Protein AF-A0A7S2L266-F1 (afdb_monomer)

Organism: NCBI:txid1333877

pLDDT: mean 73.16, std 16.48, range [39.44, 97.75]

Radius of gyration: 26.59 Å; Cα contacts (8 Å, |Δi|>4): 131; chains: 1; bounding box: 70×47×74 Å

Solvent-accessible surface area (backbone atoms only — not comparable to full-atom values): 15589 Å² total; per-residue (Å²): 111,71,68,60,53,52,51,51,52,49,53,53,49,50,49,50,49,51,71,73,62,61,75,76,82,77,59,81,83,56,77,86,59,91,78,70,68,68,58,57,62,50,47,55,51,50,51,51,37,50,47,51,31,50,49,44,50,47,57,46,50,53,64,60,69,65,66,50,103,73,52,92,78,68,55,96,80,66,76,74,80,58,84,80,70,50,57,62,56,46,49,49,28,54,48,52,44,52,37,48,54,31,43,54,48,40,49,55,49,50,54,49,54,51,53,55,47,54,54,42,68,76,71,63,51,60,79,89,71,50,85,59,100,50,61,70,59,50,52,50,52,52,59,71,48,53,87,45,52,68,61,51,44,52,43,47,53,39,23,70,53,19,74,49,70,46,75,68,56,51,55,38,43,76,71,69,44,86,45,65,57,66,53,53,60,48,53,27,57,27,47,47,26,51,48,53,43,52,49,55,47,56,68,53,42,76,48,93,41,72,66,40,54,50,52,51,52,52,49,54,52,51,52,52,48,58,72,69,46,56,73,64,57,35,15,50,44,26,63,44,47,26,56,68,41,48,52,57,50,49,48,48,66,74,70,39,76,84,54,95,57,58,72,69,58,58,53,63,72,75,108

Sequence (271 aa):
AAANIRAALAVSAAYLVFYFTYPFNRVGLLAQHPVVDISADFLVLAVMSASVGLLAMRASACTWVDCGPYCPYVDPHWECPPRAALWPFAAAGIFAVALFCCKAYDRARFLKTRADGALLDTGFCGILAARASVQADRDRILAAIGDQVAVVEHSLDVLMASGMSTPSLRAAAVQGLDVGSAAEVLYAPAFAGAAAWLAIVGFGLQELSLMGLWNAVTFVFVAVIFCKVPADEKAFLANALPRIFIVPGGLLLLFGPWGGEPLPALLARAC

Mean predicted aligned error: 12.15 Å

Secondary structure (DSSP, 8-state):
-HHHHHHHHHHHHHHHHHHHHS--TT-TT-TT-TTSTHHHHHHHHHHHHHHHHHHHHHHHHHHHHS-STT-TT--TT-PPPPGGGSHHHHHHHHHHHHHHHHHHHHHHHHHHHHHHHHHHHHH---TTT---SSHHHHHHHHHHHGGGHHHHHHHHHHHHHHS---HHHHHHHHTT---TTTT---HHHHHHHHHHHHHHHHHHTTS--HHHHHHHHHHHHHHHHHHHS-HHHHHHHHHHHHHHHHHHHHHHHHHS--SSS-HHHHHHHH-

Structure (mmCIF, N/CA/C/O backbone):
data_AF-A0A7S2L266-F1
#
_entry.id   AF-A0A7S2L266-F1
#
loop_
_atom_site.group_PDB
_atom_site.id
_atom_site.type_symbol
_atom_site.label_atom_id
_atom_site.label_alt_id
_atom_site.label_comp_id
_atom_site.label_asym_id
_atom_site.label_entity_id
_atom_site.label_seq_id
_atom_site.pdbx_PDB_ins_code
_atom_site.Cartn_x
_atom_site.Cartn_y
_atom_site.Cartn_z
_atom_site.occupancy
_atom_site.B_iso_or_equiv
_atom_site.auth_seq_id
_atom_site.auth_comp_id
_atom_site.auth_asym_id
_atom_site.auth_atom_id
_atom_site.pdbx_PDB_model_num
ATOM 1 N N . ALA A 1 1 ? 31.647 -3.034 -24.829 1.00 39.44 1 ALA A N 1
ATOM 2 C CA . ALA A 1 1 ? 30.250 -2.636 -24.529 1.00 39.44 1 ALA A CA 1
ATOM 3 C C . ALA A 1 1 ? 29.452 -3.737 -23.815 1.00 39.44 1 ALA A C 1
ATOM 5 O O . ALA A 1 1 ? 29.048 -3.522 -22.679 1.00 39.44 1 ALA A O 1
ATOM 6 N N . ALA A 1 2 ? 29.277 -4.929 -24.406 1.00 42.81 2 ALA A N 1
ATOM 7 C CA . ALA A 1 2 ? 28.470 -6.011 -23.813 1.00 42.81 2 ALA A CA 1
ATOM 8 C C . ALA A 1 2 ? 28.930 -6.470 -22.409 1.00 42.81 2 ALA A C 1
ATOM 10 O O . ALA A 1 2 ? 28.093 -6.751 -21.555 1.00 42.81 2 ALA A O 1
ATOM 11 N N . ALA A 1 3 ? 30.241 -6.493 -22.141 1.00 45.88 3 ALA A N 1
ATOM 12 C CA . ALA A 1 3 ? 30.779 -6.833 -20.818 1.00 45.88 3 ALA A CA 1
ATOM 13 C C . ALA A 1 3 ? 30.386 -5.811 -19.732 1.00 45.88 3 ALA A C 1
ATOM 15 O O . ALA A 1 3 ? 30.008 -6.199 -18.630 1.00 45.88 3 ALA A O 1
ATOM 16 N N . ASN A 1 4 ? 30.379 -4.517 -20.068 1.00 47.25 4 ASN A N 1
ATOM 17 C CA . ASN A 1 4 ? 30.016 -3.445 -19.134 1.00 47.25 4 ASN A CA 1
ATOM 18 C C . ASN A 1 4 ? 28.510 -3.447 -18.830 1.00 47.25 4 ASN A C 1
ATOM 20 O O . ASN A 1 4 ? 28.116 -3.208 -17.694 1.00 47.25 4 ASN A O 1
ATOM 24 N N . ILE A 1 5 ? 27.672 -3.787 -19.817 1.00 47.28 5 ILE A N 1
ATOM 25 C CA . ILE A 1 5 ? 26.218 -3.928 -19.632 1.00 47.28 5 ILE A CA 1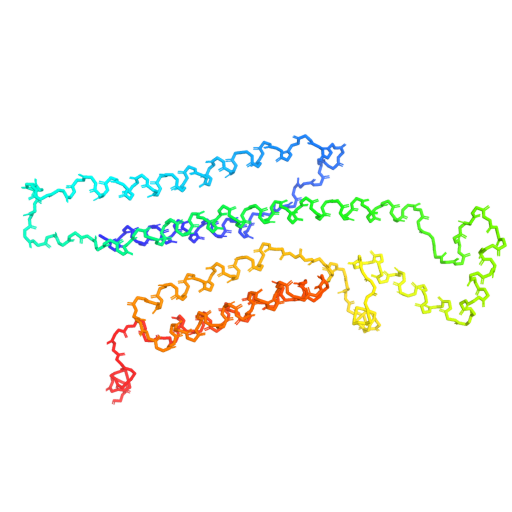
ATOM 26 C C . ILE A 1 5 ? 25.901 -5.128 -18.729 1.00 47.28 5 ILE A C 1
ATOM 28 O O . ILE A 1 5 ? 25.093 -5.008 -17.812 1.00 47.28 5 ILE A O 1
ATOM 32 N N . ARG A 1 6 ? 26.576 -6.272 -18.923 1.00 52.31 6 ARG A N 1
ATOM 33 C CA . ARG A 1 6 ? 26.409 -7.448 -18.049 1.00 52.31 6 ARG A CA 1
ATOM 34 C C . ARG A 1 6 ? 26.876 -7.175 -16.621 1.00 52.31 6 ARG A C 1
ATOM 36 O O . ARG A 1 6 ? 26.200 -7.588 -15.687 1.00 52.31 6 ARG A O 1
ATOM 43 N N . ALA A 1 7 ? 27.985 -6.454 -16.450 1.00 49.19 7 ALA A N 1
ATOM 44 C CA . ALA A 1 7 ? 28.466 -6.049 -15.132 1.00 49.19 7 ALA A CA 1
ATOM 45 C C . ALA A 1 7 ? 27.478 -5.100 -14.431 1.00 49.19 7 ALA A C 1
ATOM 47 O O . ALA A 1 7 ? 27.162 -5.308 -13.264 1.00 49.19 7 ALA A O 1
ATOM 48 N N . ALA A 1 8 ? 26.925 -4.115 -15.148 1.00 47.34 8 ALA A N 1
ATOM 49 C CA . ALA A 1 8 ? 25.915 -3.209 -14.602 1.00 47.34 8 ALA A CA 1
ATOM 50 C C . ALA A 1 8 ? 24.631 -3.954 -14.194 1.00 47.34 8 ALA A C 1
ATOM 52 O O . ALA A 1 8 ? 24.151 -3.772 -13.078 1.00 47.34 8 ALA A O 1
ATOM 53 N N . LEU A 1 9 ? 24.125 -4.856 -15.044 1.00 50.59 9 LEU A N 1
ATOM 54 C CA . LEU A 1 9 ? 22.960 -5.690 -14.728 1.00 50.59 9 LEU A CA 1
ATOM 55 C C . LEU A 1 9 ? 23.221 -6.628 -13.542 1.00 50.59 9 LEU A C 1
ATOM 57 O O . LEU A 1 9 ? 22.340 -6.795 -12.704 1.00 50.59 9 LEU A O 1
ATOM 61 N N . ALA A 1 10 ? 24.423 -7.200 -13.430 1.00 52.16 10 ALA A N 1
ATOM 62 C CA . ALA A 1 10 ? 24.803 -8.051 -12.305 1.00 52.16 10 ALA A CA 1
ATOM 63 C C . ALA A 1 10 ? 24.880 -7.266 -10.986 1.00 52.16 10 ALA A C 1
ATOM 65 O O . ALA A 1 10 ? 24.408 -7.756 -9.963 1.00 52.16 10 ALA A O 1
ATOM 66 N N . VAL A 1 11 ? 25.403 -6.035 -11.006 1.00 53.94 11 VAL A N 1
ATOM 67 C CA . VAL A 1 11 ? 25.422 -5.149 -9.831 1.00 53.94 11 VAL A CA 1
ATOM 68 C C . VAL A 1 11 ? 24.003 -4.733 -9.445 1.00 53.94 11 VAL A C 1
ATOM 70 O O . VAL A 1 11 ? 23.652 -4.816 -8.272 1.00 53.94 11 VAL A O 1
ATOM 73 N N . SER A 1 12 ? 23.153 -4.361 -10.407 1.00 52.00 12 SER A N 1
ATOM 74 C CA . SER A 1 12 ? 21.746 -4.036 -10.141 1.00 52.00 12 SER A CA 1
ATOM 75 C C . SER A 1 12 ? 20.959 -5.237 -9.605 1.00 52.00 12 SER A C 1
ATOM 77 O O . SER A 1 12 ? 20.183 -5.083 -8.665 1.00 52.00 12 SER A O 1
ATOM 79 N N . ALA A 1 13 ? 21.184 -6.441 -10.140 1.00 49.72 13 ALA A N 1
ATOM 80 C CA . ALA A 1 13 ? 20.556 -7.670 -9.661 1.00 49.72 13 ALA A CA 1
ATOM 81 C C . ALA A 1 13 ? 21.052 -8.059 -8.260 1.00 49.72 13 ALA A C 1
ATOM 83 O O . ALA A 1 13 ? 20.236 -8.374 -7.399 1.00 49.72 13 ALA A O 1
ATOM 84 N N . ALA A 1 14 ? 22.359 -7.973 -7.993 1.00 52.19 14 ALA A N 1
ATOM 85 C CA . ALA A 1 14 ? 22.923 -8.207 -6.665 1.00 52.19 14 ALA A CA 1
ATOM 86 C C . ALA A 1 14 ? 22.409 -7.184 -5.641 1.00 52.19 14 ALA A C 1
ATOM 88 O O . ALA A 1 14 ? 22.116 -7.552 -4.507 1.00 52.19 14 ALA A O 1
ATOM 89 N N . TYR A 1 15 ? 22.230 -5.923 -6.050 1.00 50.06 15 TYR A N 1
ATOM 90 C CA . TYR A 1 15 ? 21.650 -4.874 -5.213 1.00 50.06 15 TYR A CA 1
ATOM 91 C C . TYR A 1 15 ? 20.178 -5.154 -4.896 1.00 50.06 15 TYR A C 1
ATOM 93 O O . TYR A 1 15 ? 19.782 -5.065 -3.738 1.00 50.06 15 TYR A O 1
ATOM 101 N N . LEU A 1 16 ? 19.378 -5.571 -5.886 1.00 48.38 16 LEU A N 1
ATOM 102 C CA . LEU A 1 16 ? 17.993 -6.002 -5.669 1.00 48.38 16 LEU A CA 1
ATOM 103 C C . LEU A 1 16 ? 17.929 -7.230 -4.749 1.00 48.38 16 LEU A C 1
ATOM 105 O O . LEU A 1 16 ? 17.163 -7.223 -3.792 1.00 48.38 16 LEU A O 1
ATOM 109 N N . VAL A 1 17 ? 18.765 -8.249 -4.973 1.00 51.03 17 VAL A N 1
ATOM 110 C CA . VAL A 1 17 ? 18.815 -9.455 -4.132 1.00 51.03 17 VAL A CA 1
ATOM 111 C C . VAL A 1 17 ? 19.218 -9.104 -2.706 1.00 51.03 17 VAL A C 1
ATOM 113 O O . VAL A 1 17 ? 18.525 -9.513 -1.783 1.00 51.03 17 VAL A O 1
ATOM 116 N N . PHE A 1 18 ? 20.266 -8.306 -2.497 1.00 51.19 18 PHE A N 1
ATOM 117 C CA . PHE A 1 18 ? 20.673 -7.859 -1.164 1.00 51.19 18 PHE A CA 1
ATOM 118 C C . PHE A 1 18 ? 19.556 -7.050 -0.491 1.00 51.19 18 PHE A C 1
ATOM 120 O O . PHE A 1 18 ? 19.237 -7.289 0.665 1.00 51.19 18 PHE A O 1
ATOM 127 N N . TYR A 1 19 ? 18.883 -6.166 -1.230 1.00 51.53 19 TYR A N 1
ATOM 128 C CA . TYR A 1 19 ? 17.795 -5.328 -0.722 1.00 51.53 19 TYR A CA 1
ATOM 129 C C . TYR A 1 19 ? 16.505 -6.100 -0.391 1.00 51.53 19 TYR A C 1
ATOM 131 O O . TYR A 1 19 ? 15.770 -5.696 0.512 1.00 51.53 19 TYR A O 1
ATOM 139 N N . PHE A 1 20 ? 16.219 -7.199 -1.098 1.00 47.34 20 PHE A N 1
ATOM 140 C CA . PHE A 1 20 ? 15.079 -8.083 -0.822 1.00 47.34 20 PHE A CA 1
ATOM 141 C C . PHE A 1 20 ? 15.397 -9.188 0.195 1.00 47.34 20 PHE A C 1
ATOM 143 O O . PHE A 1 20 ? 14.480 -9.661 0.861 1.00 47.34 20 PHE A O 1
ATOM 150 N N . THR A 1 21 ? 16.663 -9.596 0.337 1.00 44.66 21 THR A N 1
ATOM 151 C CA . THR A 1 21 ? 17.063 -10.687 1.245 1.00 44.66 21 THR A CA 1
ATOM 152 C C . THR A 1 21 ? 17.642 -10.217 2.575 1.00 44.66 21 THR A C 1
ATOM 154 O O . THR A 1 21 ? 17.705 -11.044 3.481 1.00 44.66 21 THR A O 1
ATOM 157 N N . TYR A 1 22 ? 18.020 -8.937 2.749 1.00 43.94 22 TYR A N 1
ATOM 158 C CA . TYR A 1 22 ? 18.537 -8.451 4.035 1.00 43.94 22 TYR A CA 1
ATOM 159 C C . TYR A 1 22 ? 17.471 -8.611 5.135 1.00 43.94 22 TYR A C 1
ATOM 161 O O . TYR A 1 22 ? 16.450 -7.913 5.115 1.00 43.94 22 TYR A O 1
ATOM 169 N N . PRO A 1 23 ? 17.668 -9.525 6.103 1.00 43.09 23 PRO A N 1
ATOM 170 C CA . PRO A 1 23 ? 16.647 -9.828 7.085 1.00 43.09 23 PRO A CA 1
ATOM 171 C C . PRO A 1 23 ? 16.612 -8.706 8.126 1.00 43.09 23 PRO A C 1
ATOM 173 O O . PRO A 1 23 ? 17.489 -8.592 8.980 1.00 43.09 23 PRO A O 1
ATOM 176 N N . PHE A 1 24 ? 15.556 -7.895 8.095 1.00 49.47 24 PHE A N 1
ATOM 177 C CA . PHE A 1 24 ? 15.289 -6.814 9.058 1.00 49.47 24 PHE A CA 1
ATOM 178 C C . PHE A 1 24 ? 14.966 -7.299 10.492 1.00 49.47 24 PHE A C 1
ATOM 180 O O . PHE A 1 24 ? 14.602 -6.504 11.357 1.00 49.47 24 PHE A O 1
ATOM 187 N N . ASN A 1 25 ? 15.151 -8.587 10.797 1.00 40.84 25 ASN A N 1
ATOM 188 C CA . ASN A 1 25 ? 14.773 -9.214 12.069 1.00 40.84 25 ASN A CA 1
ATOM 189 C C . ASN A 1 25 ? 15.642 -8.836 13.290 1.00 40.84 25 ASN A C 1
ATOM 191 O O . ASN A 1 25 ? 15.417 -9.363 14.375 1.00 40.84 25 ASN A O 1
ATOM 195 N N . ARG A 1 26 ? 16.610 -7.914 13.176 1.00 43.25 26 ARG A N 1
ATOM 196 C CA . ARG A 1 26 ? 17.463 -7.476 14.307 1.00 43.25 26 ARG A CA 1
ATOM 197 C C . ARG A 1 26 ? 17.097 -6.121 14.930 1.00 43.25 26 ARG A C 1
ATOM 199 O O . ARG A 1 26 ? 17.900 -5.557 15.662 1.00 43.25 26 ARG A O 1
ATOM 206 N N . VAL A 1 27 ? 15.889 -5.600 14.707 1.00 48.12 27 VAL A N 1
ATOM 207 C CA . VAL A 1 27 ? 15.456 -4.308 15.295 1.00 48.12 27 VAL A CA 1
ATOM 208 C C . VAL A 1 27 ? 14.769 -4.467 16.669 1.00 48.12 27 VAL A C 1
ATOM 210 O O . VAL A 1 27 ? 14.456 -3.483 17.330 1.00 48.12 27 VAL A O 1
ATOM 213 N N . GLY A 1 28 ? 14.600 -5.697 17.172 1.00 45.47 28 GLY A N 1
ATOM 214 C CA . GLY A 1 28 ? 13.927 -5.966 18.454 1.00 45.47 28 GLY A CA 1
ATOM 215 C C . GLY A 1 28 ? 14.596 -5.380 19.711 1.00 45.47 28 GLY A C 1
ATOM 216 O O . GLY A 1 28 ? 13.945 -5.300 20.745 1.00 45.47 28 GLY A O 1
ATOM 217 N N . LEU A 1 29 ? 15.858 -4.939 19.639 1.00 45.16 29 LEU A N 1
ATOM 218 C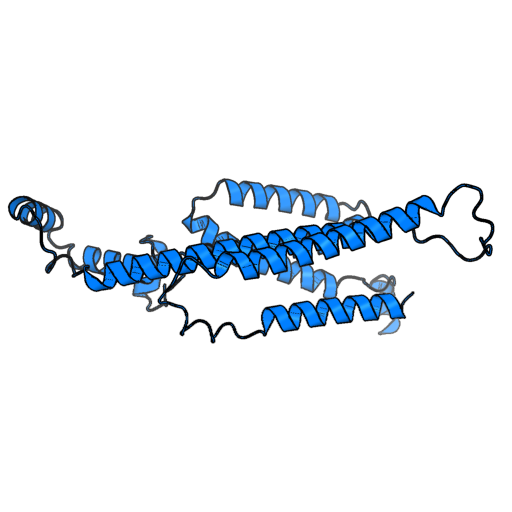 CA . LEU A 1 29 ? 16.630 -4.447 20.793 1.00 45.16 29 LEU A CA 1
ATOM 219 C C . LEU A 1 29 ? 16.714 -2.913 20.914 1.00 45.16 29 LEU A C 1
ATOM 221 O O . LEU A 1 29 ? 17.192 -2.422 21.929 1.00 45.16 29 LEU A O 1
ATOM 225 N N . LEU A 1 30 ? 16.219 -2.151 19.932 1.00 44.38 30 LEU A N 1
ATOM 226 C CA . LEU A 1 30 ? 16.263 -0.674 19.938 1.00 44.38 30 LEU A CA 1
ATOM 227 C C . LEU A 1 30 ? 14.903 -0.014 20.227 1.00 44.38 30 LEU A C 1
ATOM 229 O O . LEU A 1 30 ? 14.770 1.206 20.167 1.00 44.38 30 LEU A O 1
ATOM 233 N N . ALA A 1 31 ? 13.886 -0.800 20.586 1.00 47.31 31 ALA A N 1
ATOM 234 C CA . ALA A 1 31 ? 12.517 -0.322 20.791 1.00 47.31 31 ALA A CA 1
ATOM 235 C C . ALA A 1 31 ? 12.318 0.607 22.014 1.00 47.31 31 ALA A C 1
ATOM 237 O O . ALA A 1 31 ? 11.203 1.066 22.236 1.00 47.31 31 ALA A O 1
ATOM 238 N N . GLN A 1 32 ? 13.361 0.909 22.799 1.00 49.62 32 GLN A N 1
ATOM 239 C CA . GLN A 1 32 ? 13.250 1.762 23.994 1.00 49.62 32 GLN A CA 1
ATOM 240 C C . GLN A 1 32 ? 13.635 3.239 23.774 1.00 49.62 32 GLN A C 1
ATOM 242 O O . GLN A 1 32 ? 13.335 4.065 24.631 1.00 49.62 32 GLN A O 1
ATOM 247 N N . HIS 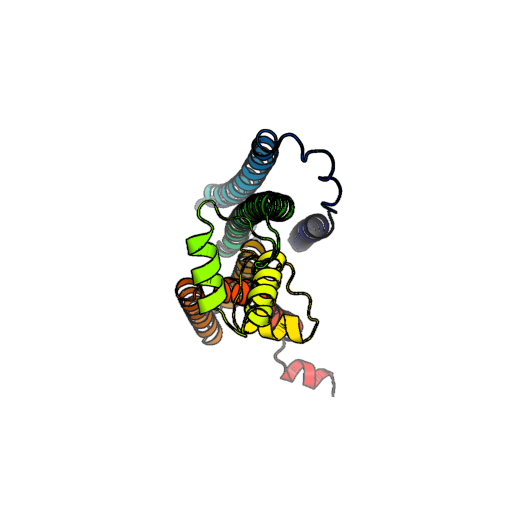A 1 33 ? 14.206 3.616 22.621 1.00 46.69 33 HIS A N 1
ATOM 248 C CA . HIS A 1 33 ? 14.500 5.022 22.292 1.00 46.69 33 HIS A CA 1
ATOM 249 C C . HIS A 1 33 ? 14.082 5.368 20.847 1.00 46.69 33 HIS A C 1
ATOM 251 O O . HIS A 1 33 ? 14.908 5.353 19.937 1.00 46.69 33 HIS A O 1
ATOM 257 N N . PRO A 1 34 ? 12.799 5.699 20.600 1.00 47.75 34 PRO A N 1
ATOM 258 C CA . PRO A 1 34 ? 12.232 5.748 19.247 1.00 47.75 34 PRO A CA 1
ATOM 259 C C . PRO A 1 34 ? 12.611 6.974 18.394 1.00 47.75 34 PRO A C 1
ATOM 261 O O . PRO A 1 34 ? 12.189 7.048 17.243 1.00 47.75 34 PRO A O 1
ATOM 264 N N . VAL A 1 35 ? 13.382 7.942 18.908 1.00 51.66 35 VAL A N 1
ATOM 265 C CA . VAL A 1 35 ? 13.536 9.255 18.241 1.00 51.66 35 VAL A CA 1
ATOM 266 C C . VAL A 1 35 ? 14.921 9.491 17.621 1.00 51.66 35 VAL A C 1
ATOM 268 O O . VAL A 1 35 ? 15.030 10.307 16.710 1.00 51.66 35 VAL A O 1
ATOM 271 N N . VAL A 1 36 ? 15.982 8.791 18.042 1.00 46.31 36 VAL A N 1
ATOM 272 C CA . VAL A 1 36 ? 17.351 9.285 17.768 1.00 46.31 36 VAL A CA 1
ATOM 273 C C . VAL A 1 36 ? 18.044 8.643 16.551 1.00 46.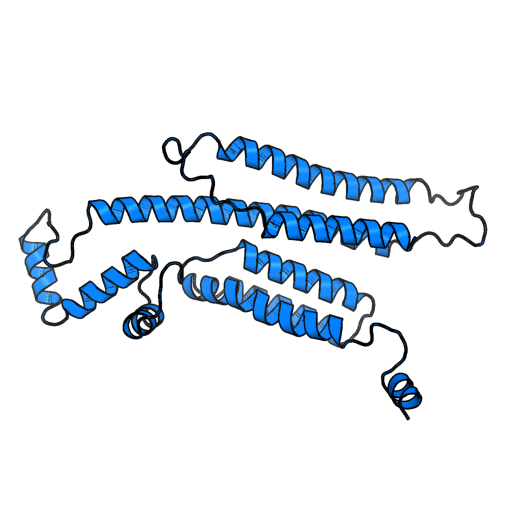31 36 VAL A C 1
ATOM 275 O O . VAL A 1 36 ? 18.690 9.368 15.797 1.00 46.31 36 VAL A O 1
ATOM 278 N N . ASP A 1 37 ? 17.836 7.361 16.232 1.00 50.59 37 ASP A N 1
ATOM 279 C CA . ASP A 1 37 ? 18.654 6.690 15.191 1.00 50.59 37 ASP A CA 1
ATOM 280 C C . ASP A 1 37 ? 18.057 6.630 13.775 1.00 50.59 37 ASP A C 1
ATOM 282 O O . ASP A 1 37 ? 18.720 6.200 12.834 1.00 50.59 37 ASP A O 1
ATOM 286 N N . ILE A 1 38 ? 16.832 7.121 13.560 1.00 52.88 38 ILE A N 1
ATOM 287 C CA . ILE A 1 38 ? 16.244 7.154 12.205 1.00 52.88 38 ILE A CA 1
ATOM 288 C C . ILE A 1 38 ? 16.975 8.179 11.320 1.00 52.88 38 ILE A C 1
ATOM 290 O O . ILE A 1 38 ? 17.046 8.010 10.108 1.00 52.88 38 ILE A O 1
ATOM 294 N N . SER A 1 39 ? 17.559 9.224 11.914 1.00 55.84 39 SER A N 1
ATOM 295 C CA . SER A 1 39 ? 18.189 10.323 11.174 1.00 55.84 39 SER A CA 1
ATOM 296 C C . SER A 1 39 ? 19.508 9.937 10.493 1.00 55.84 39 SER A C 1
ATOM 298 O O . SER A 1 39 ? 19.748 10.366 9.366 1.00 55.84 39 SER A O 1
ATOM 300 N N . ALA A 1 40 ? 20.340 9.104 11.128 1.00 52.94 40 ALA A N 1
ATOM 301 C CA . ALA A 1 40 ? 21.675 8.773 10.631 1.00 52.94 40 ALA A CA 1
ATOM 302 C C . ALA A 1 40 ? 21.624 7.802 9.442 1.00 52.94 40 ALA A C 1
ATOM 304 O O . ALA A 1 40 ? 22.225 8.073 8.402 1.00 52.94 40 ALA A O 1
ATOM 305 N N . ASP A 1 41 ? 20.830 6.732 9.543 1.00 55.03 41 ASP A N 1
ATOM 306 C CA . ASP A 1 41 ? 20.630 5.779 8.445 1.00 55.03 41 ASP A CA 1
ATOM 307 C C . ASP A 1 41 ? 19.950 6.443 7.237 1.00 55.03 41 ASP A C 1
ATOM 309 O O . ASP A 1 41 ? 20.304 6.185 6.084 1.00 55.03 41 ASP A O 1
ATOM 313 N N . PHE A 1 42 ? 18.995 7.344 7.494 1.00 56.00 42 PHE A N 1
ATOM 314 C CA . PHE A 1 42 ? 18.295 8.096 6.453 1.00 56.00 42 PHE A CA 1
ATOM 315 C C . PHE A 1 42 ? 19.224 9.090 5.755 1.00 56.00 42 PHE A C 1
ATOM 317 O O . PHE A 1 42 ? 19.188 9.203 4.531 1.00 56.00 42 PHE A O 1
ATOM 324 N N . LEU A 1 43 ? 20.095 9.766 6.510 1.00 56.28 43 LEU A N 1
ATOM 325 C CA . LEU A 1 43 ? 21.084 10.690 5.967 1.00 56.28 43 LEU A CA 1
ATOM 326 C C . LEU A 1 43 ? 22.128 9.954 5.123 1.00 56.28 43 LEU A C 1
ATOM 328 O O . LEU A 1 43 ? 22.388 10.365 3.997 1.00 56.28 43 LEU A O 1
ATOM 332 N N . VAL A 1 44 ? 22.685 8.845 5.617 1.00 60.56 44 VAL A N 1
ATOM 333 C CA . VAL A 1 44 ? 23.693 8.067 4.881 1.00 60.56 44 VAL A CA 1
ATOM 334 C C . VAL A 1 44 ? 23.111 7.520 3.578 1.00 60.56 44 VAL A C 1
ATOM 336 O O . VAL A 1 44 ? 23.748 7.638 2.531 1.00 60.56 44 VAL A O 1
ATOM 339 N N . LEU A 1 45 ? 21.885 6.986 3.587 1.00 57.12 45 LEU A N 1
ATOM 340 C CA . LEU A 1 45 ? 21.291 6.423 2.373 1.00 57.12 45 LEU A CA 1
ATOM 341 C C . LEU A 1 45 ? 20.758 7.488 1.398 1.00 57.12 45 LEU A C 1
ATOM 343 O O . LEU A 1 45 ? 20.858 7.306 0.181 1.00 57.12 45 LEU A O 1
ATOM 347 N N . ALA A 1 46 ? 20.249 8.620 1.893 1.00 55.78 46 ALA A N 1
ATOM 348 C CA . ALA A 1 46 ? 19.905 9.770 1.054 1.00 55.78 46 ALA A CA 1
ATOM 349 C C . ALA A 1 46 ? 21.157 10.359 0.387 1.00 55.78 46 ALA A C 1
ATOM 351 O O . ALA A 1 46 ? 21.144 10.638 -0.809 1.00 55.78 46 ALA A O 1
ATOM 352 N N . VAL A 1 47 ? 22.270 10.466 1.122 1.00 62.09 47 VAL A N 1
ATOM 353 C CA . VAL A 1 47 ? 23.563 10.905 0.579 1.00 62.09 47 VAL A CA 1
ATOM 354 C C . VAL A 1 47 ? 24.081 9.910 -0.457 1.00 62.09 47 VAL A C 1
ATOM 356 O O . VAL A 1 47 ? 24.519 10.335 -1.523 1.00 62.09 47 VAL A O 1
ATOM 359 N N . MET A 1 48 ? 23.987 8.601 -0.210 1.00 60.16 48 MET A N 1
ATOM 360 C CA . MET A 1 48 ? 24.410 7.560 -1.160 1.00 60.16 48 MET A CA 1
ATOM 361 C C . MET A 1 48 ? 23.561 7.553 -2.439 1.00 60.16 48 MET A C 1
ATOM 363 O O . MET A 1 48 ? 24.092 7.497 -3.544 1.00 60.16 48 MET A O 1
ATOM 367 N N . SER A 1 49 ? 22.239 7.672 -2.324 1.00 56.88 49 SER A N 1
ATOM 368 C CA . SER A 1 49 ? 21.342 7.697 -3.488 1.00 56.88 49 SER A CA 1
ATOM 369 C C . SER A 1 49 ? 21.453 9.002 -4.289 1.00 56.88 49 SER A C 1
ATOM 371 O O . SER A 1 49 ? 21.514 8.963 -5.520 1.00 56.88 49 SER A O 1
ATOM 373 N N . ALA A 1 50 ? 21.599 10.148 -3.615 1.00 56.28 50 ALA A N 1
ATOM 374 C CA . ALA A 1 50 ? 21.892 11.426 -4.257 1.00 56.28 50 ALA A CA 1
ATOM 375 C C . ALA A 1 50 ? 23.263 11.420 -4.947 1.00 56.28 50 ALA A C 1
ATOM 377 O O . ALA A 1 50 ? 23.382 11.938 -6.053 1.00 56.28 50 ALA A O 1
ATOM 378 N N . SER A 1 51 ? 24.286 10.803 -4.345 1.00 61.00 51 SER A N 1
ATOM 379 C CA . SER A 1 51 ? 25.617 10.700 -4.957 1.00 61.00 51 SER A CA 1
ATOM 380 C C . SER A 1 51 ? 25.648 9.739 -6.144 1.00 61.00 51 SER A C 1
ATOM 382 O O . SER A 1 51 ? 26.307 10.056 -7.129 1.00 61.00 51 SER A O 1
ATOM 384 N N . VAL A 1 52 ? 24.874 8.648 -6.141 1.00 62.41 52 VAL A N 1
ATOM 385 C CA . VAL A 1 52 ? 24.668 7.809 -7.338 1.00 62.41 52 VAL A CA 1
ATOM 386 C C . VAL A 1 52 ? 23.954 8.591 -8.446 1.00 62.41 52 VAL A C 1
ATOM 388 O O . VAL A 1 52 ? 24.385 8.543 -9.598 1.00 62.41 52 VAL A O 1
ATOM 391 N N . GLY A 1 53 ? 22.919 9.371 -8.112 1.00 56.88 53 GLY A N 1
ATOM 392 C CA . GLY A 1 53 ? 22.241 10.258 -9.065 1.00 56.88 53 GLY A CA 1
ATOM 393 C C . GLY A 1 53 ? 23.170 11.331 -9.646 1.00 56.88 53 GLY A C 1
ATOM 394 O O . GLY A 1 53 ? 23.228 11.512 -10.861 1.00 56.88 53 GLY A O 1
ATOM 395 N N . LEU A 1 54 ? 23.962 11.991 -8.797 1.00 60.19 54 LEU A N 1
ATOM 396 C CA . LEU A 1 54 ? 24.969 12.984 -9.184 1.00 60.19 54 LEU A CA 1
ATOM 397 C C . LEU A 1 54 ? 26.103 12.372 -10.011 1.00 60.19 54 LEU A C 1
ATOM 399 O O . LEU A 1 54 ? 26.548 12.996 -10.968 1.00 60.19 54 LEU A O 1
ATOM 403 N N . LEU A 1 55 ? 26.558 11.159 -9.690 1.00 62.62 55 LEU A N 1
ATOM 404 C CA . LEU A 1 55 ? 27.562 10.438 -10.475 1.00 62.62 55 LEU A CA 1
ATOM 405 C C . LEU A 1 55 ? 27.015 10.044 -11.848 1.00 62.62 55 LEU A C 1
ATOM 407 O O . LEU A 1 55 ? 27.717 10.217 -12.840 1.00 62.62 55 LEU A O 1
ATOM 411 N N . ALA A 1 56 ? 25.760 9.597 -11.932 1.00 57.50 56 ALA A N 1
ATOM 412 C CA . ALA A 1 56 ? 25.096 9.317 -13.203 1.00 57.50 56 ALA A CA 1
ATOM 413 C C . ALA A 1 56 ? 24.919 10.595 -14.043 1.00 57.50 56 ALA A C 1
ATOM 415 O O . ALA A 1 56 ? 25.229 10.602 -15.236 1.00 57.50 56 ALA A O 1
ATOM 416 N N . MET A 1 57 ? 24.502 11.704 -13.423 1.00 56.72 57 MET A N 1
ATOM 417 C CA . MET A 1 57 ? 24.406 13.012 -14.080 1.00 56.72 57 MET A CA 1
ATOM 418 C C . MET A 1 57 ? 25.773 13.545 -14.517 1.00 56.72 57 MET A C 1
ATOM 420 O O . MET A 1 57 ? 25.888 14.093 -15.608 1.00 56.72 57 MET A O 1
ATOM 424 N N . ARG A 1 58 ? 26.825 13.356 -13.716 1.00 61.38 58 ARG A N 1
ATOM 425 C CA . ARG A 1 58 ? 28.191 13.778 -14.050 1.00 61.38 58 ARG A CA 1
ATOM 426 C C . ARG A 1 58 ? 28.792 12.931 -15.164 1.00 61.38 58 ARG A C 1
ATOM 428 O O . ARG A 1 58 ? 29.364 13.497 -16.084 1.00 61.38 58 ARG A O 1
ATOM 435 N N . ALA A 1 59 ? 28.621 11.611 -15.130 1.00 57.78 59 ALA A N 1
ATOM 436 C CA . ALA A 1 59 ? 29.012 10.730 -16.230 1.00 57.78 59 ALA A CA 1
ATOM 437 C C . ALA A 1 59 ? 28.293 11.130 -17.529 1.00 57.78 59 ALA A C 1
ATOM 439 O O . ALA A 1 59 ? 28.916 11.200 -18.586 1.00 57.78 59 ALA A O 1
ATOM 440 N N . SER A 1 60 ? 27.014 11.508 -17.422 1.00 54.34 60 SER A N 1
ATOM 441 C CA . SER A 1 60 ? 26.247 12.071 -18.534 1.00 54.34 60 SER A CA 1
ATOM 442 C C . SER A 1 60 ? 26.852 13.393 -19.017 1.00 54.34 60 SER A C 1
ATOM 444 O O . SER A 1 60 ? 27.176 13.523 -20.189 1.00 54.34 60 SER A O 1
ATOM 446 N N . ALA A 1 61 ? 27.101 14.358 -18.133 1.00 55.53 61 ALA A N 1
ATOM 447 C CA . ALA A 1 61 ? 27.681 15.649 -18.503 1.00 55.53 61 ALA A CA 1
ATOM 448 C C . ALA A 1 61 ? 29.092 15.523 -19.113 1.00 55.53 61 ALA A C 1
ATOM 450 O O . ALA A 1 61 ? 29.409 16.222 -20.069 1.00 55.53 61 ALA A O 1
ATOM 451 N N . CYS A 1 62 ? 29.923 14.595 -18.630 1.00 54.09 62 CYS A N 1
ATOM 452 C CA . CYS A 1 62 ? 31.250 14.342 -19.194 1.00 54.09 62 CYS A CA 1
ATOM 453 C C . CYS A 1 62 ? 31.177 13.782 -20.624 1.00 54.09 62 CYS A C 1
ATOM 455 O O . CYS A 1 62 ? 31.944 14.218 -21.474 1.00 54.09 62 CYS A O 1
ATOM 457 N N . THR A 1 63 ? 30.206 12.915 -20.942 1.00 54.47 63 THR A N 1
ATOM 458 C CA . THR A 1 63 ? 29.976 12.503 -22.345 1.00 54.47 63 THR A CA 1
ATOM 459 C C . THR A 1 63 ? 29.469 13.640 -23.242 1.00 54.47 63 THR A C 1
ATOM 461 O O . THR A 1 63 ? 29.627 13.575 -24.457 1.00 54.47 63 THR A O 1
ATOM 464 N N . TRP A 1 64 ? 28.882 14.694 -22.663 1.00 49.44 64 TRP A N 1
ATOM 465 C CA . TRP A 1 64 ? 28.400 15.866 -23.401 1.00 49.44 64 TRP A CA 1
ATOM 466 C C . TRP A 1 64 ? 29.497 16.896 -23.691 1.00 49.44 64 TRP A C 1
ATOM 468 O O . TRP A 1 64 ? 29.440 17.546 -24.732 1.00 49.44 64 TRP A O 1
ATOM 478 N N . VAL A 1 65 ? 30.471 17.064 -22.791 1.00 54.22 65 VAL A N 1
ATOM 479 C CA . VAL A 1 65 ? 31.492 18.124 -22.900 1.00 54.22 65 VAL A CA 1
ATOM 480 C C . VAL A 1 65 ? 32.640 17.748 -23.850 1.00 54.22 65 VAL A C 1
ATOM 482 O O . VAL A 1 65 ? 33.197 18.643 -24.478 1.00 54.22 65 VAL A O 1
ATOM 485 N N . ASP A 1 66 ? 32.920 16.458 -24.066 1.00 49.28 66 ASP A N 1
ATOM 486 C CA . ASP A 1 66 ? 34.011 16.016 -24.960 1.00 49.28 66 ASP A CA 1
ATOM 487 C C . ASP A 1 66 ? 33.592 15.712 -26.414 1.00 49.28 66 ASP A C 1
ATOM 489 O O . ASP A 1 66 ? 34.439 15.428 -27.260 1.00 49.28 66 ASP A O 1
ATOM 493 N N . CYS A 1 67 ? 32.305 15.830 -26.760 1.00 48.84 67 CYS A N 1
ATOM 494 C CA . CYS A 1 67 ? 31.819 15.676 -28.141 1.00 48.84 67 CYS A CA 1
ATOM 495 C C . CYS A 1 67 ? 31.544 17.033 -28.808 1.00 48.84 67 CYS A C 1
ATOM 497 O O . CYS A 1 67 ? 30.470 17.274 -29.363 1.00 48.84 67 CYS A O 1
ATOM 499 N N . GLY A 1 68 ? 32.510 17.948 -28.731 1.00 57.06 68 GLY A N 1
ATOM 500 C CA . GLY A 1 68 ? 32.536 19.119 -29.605 1.00 57.06 68 GLY A CA 1
ATOM 501 C C . GLY A 1 68 ? 32.836 18.729 -31.065 1.00 57.06 68 GLY A C 1
ATOM 502 O O . GLY A 1 68 ? 33.321 17.627 -31.320 1.00 57.06 68 GLY A O 1
ATOM 503 N N . PRO A 1 69 ? 32.627 19.635 -32.041 1.00 57.91 69 PRO A N 1
ATOM 504 C CA . PRO A 1 69 ? 32.890 19.398 -33.471 1.00 57.91 69 PRO A CA 1
ATOM 505 C C . PRO A 1 69 ? 34.365 19.108 -33.829 1.00 57.91 69 PRO A C 1
ATOM 507 O O . PRO A 1 69 ? 34.679 18.898 -34.995 1.00 57.91 69 PRO A O 1
ATOM 510 N N . TYR A 1 70 ? 35.262 19.075 -32.843 1.00 55.81 70 TYR A N 1
ATOM 511 C CA . TYR A 1 70 ? 36.693 18.821 -32.992 1.00 55.81 70 TYR A CA 1
ATOM 512 C C . TYR A 1 70 ? 37.162 17.684 -32.080 1.00 55.81 70 TYR A C 1
ATOM 514 O O . TYR A 1 70 ? 38.194 17.814 -31.432 1.00 55.81 70 TYR A O 1
ATOM 522 N N . CYS A 1 71 ? 36.416 16.581 -31.975 1.00 56.75 71 CYS A N 1
ATOM 523 C CA . CYS A 1 71 ? 36.952 15.380 -31.335 1.00 56.75 71 CYS A CA 1
ATOM 524 C C . CYS A 1 71 ? 38.054 14.800 -32.253 1.00 56.75 71 CYS A C 1
ATOM 526 O O . CYS A 1 71 ? 37.726 14.251 -33.305 1.00 56.75 71 CYS A O 1
ATOM 528 N N . PRO A 1 72 ? 39.359 14.924 -31.929 1.00 57.56 72 PRO A N 1
ATOM 529 C CA . PRO A 1 72 ? 40.442 14.548 -32.846 1.00 57.56 72 PRO A CA 1
ATOM 530 C C . PRO A 1 72 ? 40.684 13.031 -32.881 1.00 57.56 72 PRO A C 1
ATOM 532 O O . PRO A 1 72 ? 41.543 12.561 -33.618 1.00 57.56 72 PRO A O 1
ATOM 535 N N . TYR A 1 73 ? 39.947 12.277 -32.061 1.00 53.59 73 TYR A N 1
ATOM 536 C CA . TYR A 1 73 ? 40.074 10.834 -31.845 1.00 53.59 73 TYR A CA 1
ATOM 537 C C . TYR A 1 73 ? 38.880 10.045 -32.403 1.00 53.59 73 TYR A C 1
ATOM 539 O O . TYR A 1 73 ? 38.589 8.941 -31.944 1.00 53.59 73 TYR A O 1
ATOM 547 N N . VAL A 1 74 ? 38.173 10.597 -33.394 1.00 51.00 74 VAL A N 1
ATOM 548 C CA . VAL A 1 74 ? 37.167 9.835 -34.141 1.00 51.00 74 VAL A CA 1
ATOM 549 C C . VAL A 1 74 ? 37.898 8.908 -35.104 1.00 51.00 74 VAL A C 1
ATOM 551 O O . VAL A 1 74 ? 38.170 9.246 -36.253 1.00 51.00 74 VAL A O 1
ATOM 554 N N . ASP A 1 75 ? 38.219 7.718 -34.613 1.00 55.78 75 ASP A N 1
ATOM 555 C CA . ASP A 1 75 ? 38.322 6.555 -35.482 1.00 55.78 75 ASP A CA 1
ATOM 556 C C . ASP A 1 75 ? 36.964 6.444 -36.216 1.00 55.78 75 ASP A C 1
ATOM 558 O O . ASP A 1 75 ? 35.927 6.411 -35.540 1.00 55.78 75 ASP A O 1
ATOM 562 N N . PRO A 1 76 ? 36.899 6.444 -37.562 1.00 59.44 76 PRO A N 1
ATOM 563 C CA . PRO A 1 76 ? 35.645 6.524 -38.331 1.00 59.44 76 PRO A CA 1
ATOM 564 C C . PRO A 1 76 ? 34.653 5.376 -38.077 1.00 59.44 76 PRO A C 1
ATOM 566 O O . PRO A 1 76 ? 33.547 5.383 -38.612 1.00 59.44 76 PRO A O 1
ATOM 569 N N . HIS A 1 77 ? 35.027 4.396 -37.259 1.00 62.72 77 HIS A N 1
ATOM 570 C CA . HIS A 1 77 ? 34.211 3.243 -36.901 1.00 62.72 77 HIS A CA 1
ATOM 571 C C . HIS A 1 77 ? 33.578 3.333 -35.505 1.00 62.72 77 HIS A C 1
ATOM 573 O O . HIS A 1 77 ? 32.772 2.470 -35.158 1.00 62.72 77 HIS A O 1
ATOM 579 N N . TRP A 1 78 ? 33.915 4.342 -34.690 1.00 55.78 78 TRP A N 1
ATOM 580 C CA . TRP A 1 78 ? 33.343 4.484 -33.350 1.00 55.78 78 TRP A CA 1
ATOM 581 C C . TRP A 1 78 ? 32.159 5.452 -33.353 1.00 55.78 78 TRP A C 1
ATOM 583 O O . TRP A 1 78 ? 32.294 6.653 -33.114 1.00 55.78 78 TRP A O 1
ATOM 593 N N . GLU A 1 79 ? 30.970 4.916 -33.618 1.00 60.28 79 GLU A N 1
ATOM 594 C CA . GLU A 1 79 ? 29.722 5.650 -33.432 1.00 60.28 79 GLU A CA 1
ATOM 595 C C . GLU A 1 79 ? 29.577 6.026 -31.951 1.00 60.28 79 GLU A C 1
ATOM 597 O O . GLU A 1 79 ? 29.531 5.166 -31.066 1.00 60.28 79 GLU A O 1
ATOM 602 N N . CYS A 1 80 ? 29.534 7.330 -31.661 1.00 58.31 80 CYS A N 1
ATOM 603 C CA . CYS A 1 80 ? 29.228 7.804 -30.318 1.00 58.31 80 CYS A CA 1
ATOM 604 C C . CYS A 1 80 ? 27.900 7.183 -29.864 1.00 58.31 80 CYS A C 1
ATOM 606 O O . CYS A 1 80 ? 26.920 7.252 -30.614 1.00 58.31 80 CYS A O 1
ATOM 608 N N . PRO A 1 81 ? 27.832 6.599 -28.653 1.00 57.22 81 PRO A N 1
ATOM 609 C CA . PRO A 1 81 ? 26.595 6.017 -28.170 1.00 57.22 81 PRO A CA 1
ATOM 610 C C . PRO A 1 81 ? 25.501 7.094 -28.207 1.00 57.22 81 PRO A C 1
ATOM 612 O O . PRO A 1 81 ? 25.723 8.210 -27.723 1.00 57.22 81 PRO A O 1
ATOM 615 N N . PRO A 1 82 ? 24.335 6.806 -28.809 1.00 60.66 82 PRO A N 1
ATOM 616 C CA . PRO A 1 82 ? 23.300 7.806 -29.004 1.00 60.66 82 PRO A CA 1
ATOM 617 C C . PRO A 1 82 ? 22.879 8.398 -27.656 1.00 60.66 82 PRO A C 1
ATOM 619 O O . PRO A 1 82 ? 22.801 7.692 -26.648 1.00 60.66 82 PRO A O 1
ATOM 622 N N . ARG A 1 83 ? 22.544 9.697 -27.644 1.00 55.38 83 ARG A N 1
ATOM 623 C CA . ARG A 1 83 ? 22.068 10.455 -26.461 1.00 55.38 83 ARG A CA 1
ATOM 624 C C . ARG A 1 83 ? 20.946 9.743 -25.677 1.00 55.38 83 ARG A C 1
ATOM 626 O O . ARG A 1 83 ? 20.746 10.019 -24.498 1.00 55.38 83 ARG A O 1
ATOM 633 N N . ALA A 1 84 ? 20.258 8.794 -26.309 1.00 58.28 84 ALA A N 1
ATOM 634 C CA . ALA A 1 84 ? 19.273 7.896 -25.717 1.00 58.28 84 ALA A CA 1
ATOM 635 C C . ALA A 1 84 ? 19.824 6.899 -24.667 1.00 58.28 84 ALA A C 1
ATOM 637 O O . ALA A 1 84 ? 19.029 6.251 -23.996 1.00 58.28 84 ALA A O 1
ATOM 638 N N . ALA A 1 85 ? 21.140 6.756 -24.474 1.00 61.19 85 ALA A N 1
ATOM 639 C CA . ALA A 1 85 ? 21.693 5.765 -23.540 1.00 61.19 85 ALA A CA 1
ATOM 640 C C . ALA A 1 85 ? 21.749 6.218 -22.063 1.00 61.19 85 ALA A C 1
ATOM 642 O O . ALA A 1 85 ? 21.933 5.383 -21.180 1.00 61.19 85 ALA A O 1
ATOM 643 N N . LEU A 1 86 ? 21.600 7.518 -21.768 1.00 65.38 86 LEU A N 1
ATOM 644 C CA . LEU A 1 86 ? 21.853 8.077 -20.424 1.00 65.38 86 LEU A CA 1
ATOM 645 C C . LEU A 1 86 ? 20.592 8.307 -19.580 1.00 65.38 86 LEU A C 1
ATOM 647 O O . LEU A 1 86 ? 20.641 8.211 -18.352 1.00 65.38 86 LEU A O 1
ATOM 651 N N . TRP A 1 87 ? 19.448 8.559 -20.223 1.00 68.62 87 TRP A N 1
ATOM 652 C CA . TRP A 1 87 ? 18.169 8.746 -19.529 1.00 68.62 87 TRP A CA 1
ATOM 653 C C . TRP A 1 87 ? 17.760 7.568 -18.620 1.00 68.62 87 TRP A C 1
ATOM 655 O O . TRP A 1 87 ? 17.219 7.853 -17.548 1.00 68.62 87 TRP A O 1
ATOM 665 N N . PRO A 1 88 ? 18.045 6.281 -18.937 1.00 69.94 88 PRO A N 1
ATOM 666 C CA . PRO A 1 88 ? 17.633 5.174 -18.077 1.00 69.94 88 PRO A CA 1
ATOM 667 C C . PRO A 1 88 ? 18.342 5.214 -16.724 1.00 69.94 88 PRO A C 1
ATOM 669 O O . PRO A 1 88 ? 17.733 4.912 -15.703 1.00 69.94 88 PRO A O 1
ATOM 672 N N . PHE A 1 89 ? 19.611 5.634 -16.695 1.00 71.00 89 PHE A N 1
ATOM 673 C CA . PHE A 1 89 ? 20.394 5.726 -15.461 1.00 71.00 89 PHE A CA 1
ATOM 674 C C . PHE A 1 89 ? 19.906 6.862 -14.562 1.00 71.00 89 PHE A C 1
ATOM 676 O O . PHE A 1 89 ? 19.754 6.669 -13.356 1.00 71.00 89 PHE A O 1
ATOM 683 N N . ALA A 1 90 ? 19.612 8.029 -15.142 1.00 71.94 90 ALA A N 1
ATOM 684 C CA . ALA A 1 90 ? 19.039 9.147 -14.398 1.00 71.94 90 ALA A CA 1
ATOM 685 C C . ALA A 1 90 ? 17.646 8.797 -13.846 1.00 71.94 90 ALA A C 1
ATOM 687 O O . ALA A 1 90 ? 17.375 9.025 -12.666 1.00 71.94 90 ALA A O 1
ATOM 688 N N . ALA A 1 91 ? 16.790 8.181 -14.669 1.00 72.62 91 ALA A N 1
ATOM 689 C CA . ALA A 1 91 ? 15.471 7.718 -14.248 1.00 72.62 91 ALA A CA 1
ATOM 690 C C . ALA A 1 91 ? 15.577 6.678 -13.122 1.00 72.62 91 ALA A C 1
ATOM 692 O O . ALA A 1 91 ? 14.929 6.829 -12.088 1.00 72.62 91 ALA A O 1
ATOM 693 N N . ALA A 1 92 ? 16.445 5.672 -13.272 1.00 76.69 92 ALA A N 1
ATOM 694 C CA . ALA A 1 92 ? 16.687 4.660 -12.246 1.00 76.69 92 ALA A CA 1
ATOM 695 C C . ALA A 1 92 ? 17.153 5.276 -10.918 1.00 76.69 92 ALA A C 1
ATOM 697 O O . ALA A 1 92 ? 16.665 4.879 -9.861 1.00 76.69 92 ALA A O 1
ATOM 698 N N . GLY A 1 93 ? 18.039 6.278 -10.961 1.00 76.62 93 GLY A N 1
ATOM 699 C CA . GLY A 1 93 ? 18.475 7.014 -9.773 1.00 76.62 93 GLY A CA 1
ATOM 700 C C . GLY A 1 93 ? 17.319 7.716 -9.055 1.00 76.62 93 GLY A C 1
ATOM 701 O O . GLY A 1 93 ? 17.159 7.554 -7.846 1.00 76.62 93 GLY A O 1
ATOM 702 N N . ILE A 1 94 ? 16.465 8.432 -9.794 1.00 76.94 94 ILE A N 1
ATOM 703 C CA . ILE A 1 94 ? 15.279 9.107 -9.235 1.00 76.94 94 ILE A CA 1
ATOM 704 C C . ILE A 1 94 ? 14.317 8.090 -8.608 1.00 76.94 94 ILE A C 1
ATOM 706 O O . ILE A 1 94 ? 13.851 8.294 -7.485 1.00 76.94 94 ILE A O 1
ATOM 710 N N . PHE A 1 95 ? 14.048 6.974 -9.292 1.00 80.31 95 PHE A N 1
ATOM 711 C CA . PHE A 1 95 ? 13.180 5.923 -8.760 1.00 80.31 95 PHE A CA 1
ATOM 712 C C . PHE A 1 95 ? 13.754 5.275 -7.503 1.00 80.31 95 PHE A C 1
ATOM 714 O O . PHE A 1 95 ? 13.002 5.018 -6.566 1.00 80.31 95 PHE A O 1
ATOM 721 N N . ALA A 1 96 ? 15.067 5.043 -7.451 1.00 79.38 96 ALA A N 1
ATOM 722 C CA . ALA A 1 96 ? 15.724 4.487 -6.274 1.00 79.38 96 ALA A CA 1
ATOM 723 C C . ALA A 1 96 ? 15.590 5.418 -5.058 1.00 79.38 96 ALA A C 1
ATOM 725 O O . ALA A 1 96 ? 15.222 4.957 -3.976 1.00 79.38 96 ALA A O 1
ATOM 726 N N . VAL A 1 97 ? 15.819 6.725 -5.243 1.00 79.44 97 VAL A N 1
ATOM 727 C CA . VAL A 1 97 ? 15.627 7.740 -4.191 1.00 79.44 97 VAL A CA 1
ATOM 728 C C . VAL A 1 97 ? 14.176 7.745 -3.709 1.00 79.44 97 VAL A C 1
ATOM 730 O O . VAL A 1 97 ? 13.917 7.661 -2.510 1.00 79.44 97 VAL A O 1
ATOM 733 N N . ALA A 1 98 ? 13.214 7.807 -4.628 1.00 80.69 98 ALA A N 1
ATOM 734 C CA . ALA A 1 98 ? 11.804 7.873 -4.265 1.00 80.69 98 ALA A CA 1
ATOM 735 C C . ALA A 1 98 ? 11.309 6.583 -3.586 1.00 80.69 98 ALA A C 1
ATOM 737 O O . ALA A 1 98 ? 10.622 6.660 -2.569 1.00 80.69 98 ALA A O 1
ATOM 738 N N . LEU A 1 99 ? 11.730 5.405 -4.062 1.00 84.88 99 LEU A N 1
ATOM 739 C CA . LEU A 1 99 ? 11.435 4.124 -3.414 1.00 84.88 99 LEU A CA 1
ATOM 740 C C . LEU A 1 99 ? 11.980 4.082 -1.984 1.00 84.88 99 LEU A C 1
ATOM 742 O O . LEU A 1 99 ? 11.304 3.591 -1.078 1.00 84.88 99 LEU A O 1
ATOM 746 N N . PHE A 1 100 ? 13.186 4.608 -1.773 1.00 82.19 100 PHE A N 1
ATOM 747 C CA . PHE A 1 100 ? 13.763 4.704 -0.441 1.00 82.19 100 PHE A CA 1
ATOM 748 C C . PHE A 1 100 ? 12.938 5.612 0.473 1.00 82.19 100 PHE A C 1
ATOM 750 O O . PHE A 1 100 ? 12.566 5.189 1.569 1.00 82.19 100 PHE A O 1
ATOM 757 N N . CYS A 1 101 ? 12.592 6.815 0.007 1.00 83.31 101 CYS A N 1
ATOM 758 C CA . CYS A 1 101 ? 11.732 7.735 0.746 1.00 83.31 101 CYS A CA 1
ATOM 759 C C . CYS A 1 101 ? 10.394 7.078 1.114 1.00 83.31 101 CYS A C 1
ATOM 761 O O . CYS A 1 101 ? 9.971 7.161 2.267 1.00 83.31 101 CYS A O 1
ATOM 763 N N . CYS A 1 102 ? 9.763 6.364 0.176 1.00 86.19 102 CYS A N 1
ATOM 764 C CA . CYS A 1 102 ? 8.531 5.619 0.430 1.00 86.19 102 CYS A CA 1
ATOM 765 C C . CYS A 1 102 ? 8.726 4.518 1.479 1.00 86.19 102 CYS A C 1
ATOM 767 O O . CYS A 1 102 ? 7.937 4.438 2.412 1.00 86.19 102 CYS A O 1
ATOM 769 N N . LYS A 1 103 ? 9.790 3.706 1.392 1.00 86.31 103 LYS A N 1
ATOM 770 C CA . LYS A 1 103 ? 10.060 2.659 2.394 1.00 86.31 103 LYS A CA 1
ATOM 771 C C . LYS A 1 103 ? 10.288 3.228 3.784 1.00 86.31 103 LYS A C 1
ATOM 773 O O . LYS A 1 103 ? 9.833 2.656 4.771 1.00 86.31 103 LYS A O 1
ATOM 778 N N . ALA A 1 104 ? 11.031 4.321 3.875 1.00 84.81 104 ALA A N 1
ATOM 779 C CA . ALA A 1 104 ? 11.316 4.936 5.155 1.00 84.81 104 ALA A CA 1
ATOM 780 C C . ALA A 1 104 ? 10.057 5.579 5.758 1.00 84.81 104 ALA A C 1
ATOM 782 O O . ALA A 1 104 ? 9.824 5.452 6.960 1.00 84.81 104 ALA A O 1
ATOM 783 N N . TYR A 1 105 ? 9.206 6.176 4.918 1.00 87.56 105 TYR A N 1
ATOM 784 C CA . TYR A 1 105 ? 7.880 6.636 5.315 1.00 87.56 105 TYR A CA 1
ATOM 785 C C . TYR A 1 105 ? 6.989 5.483 5.805 1.00 87.56 105 TYR A C 1
ATOM 787 O O . TYR A 1 105 ? 6.445 5.565 6.907 1.00 87.56 105 TYR A O 1
ATOM 795 N N . ASP A 1 106 ? 6.903 4.386 5.046 1.00 88.94 106 ASP A N 1
ATOM 796 C CA . ASP A 1 106 ? 6.142 3.187 5.420 1.00 88.94 106 ASP A CA 1
ATOM 797 C C . ASP A 1 106 ? 6.629 2.626 6.763 1.00 88.94 106 ASP A C 1
ATOM 799 O O . ASP A 1 106 ? 5.824 2.336 7.645 1.00 88.94 106 ASP A O 1
ATOM 803 N N . ARG A 1 107 ? 7.951 2.556 6.971 1.00 87.31 107 ARG A N 1
ATOM 804 C CA . ARG A 1 107 ? 8.552 2.109 8.237 1.00 87.31 107 ARG A CA 1
ATOM 805 C C . ARG A 1 107 ? 8.170 3.016 9.404 1.00 87.31 107 ARG A C 1
ATOM 807 O O . ARG A 1 107 ? 7.790 2.513 10.458 1.00 87.31 107 ARG A O 1
ATOM 814 N N . ALA A 1 108 ? 8.286 4.334 9.243 1.00 87.12 108 ALA A N 1
ATOM 815 C CA . ALA A 1 108 ? 7.937 5.285 10.296 1.00 87.12 108 ALA A CA 1
ATOM 816 C C . ALA A 1 108 ? 6.451 5.179 10.667 1.00 87.12 108 ALA A C 1
ATOM 818 O O . ALA A 1 108 ? 6.099 5.153 11.848 1.00 87.12 108 ALA A O 1
ATOM 819 N N . ARG A 1 109 ? 5.583 5.048 9.658 1.00 86.75 109 ARG A N 1
ATOM 820 C CA . ARG A 1 109 ? 4.148 4.847 9.852 1.00 86.75 109 ARG A CA 1
ATOM 821 C C . ARG A 1 109 ? 3.851 3.529 10.564 1.00 86.75 109 ARG A C 1
ATOM 823 O O . ARG A 1 109 ? 3.100 3.544 11.531 1.00 86.75 109 ARG A O 1
ATOM 830 N N . PHE A 1 110 ? 4.473 2.432 10.141 1.00 86.31 110 PHE A N 1
ATOM 831 C CA . PHE A 1 110 ? 4.317 1.118 10.765 1.00 86.31 110 PHE A CA 1
ATOM 832 C C . PHE A 1 110 ? 4.703 1.140 12.247 1.00 86.31 110 PHE A C 1
ATOM 834 O O . PHE A 1 110 ? 3.953 0.662 13.094 1.00 86.31 110 PHE A O 1
ATOM 841 N N . LEU A 1 111 ? 5.847 1.747 12.585 1.00 86.94 111 LEU A N 1
ATOM 842 C CA . LEU A 1 111 ? 6.288 1.870 13.976 1.00 86.94 111 LEU A CA 1
ATOM 843 C C . LEU A 1 111 ? 5.301 2.677 14.822 1.00 86.94 111 LEU A C 1
ATOM 845 O O . LEU A 1 111 ? 5.009 2.280 15.948 1.00 86.94 111 LEU A O 1
ATOM 849 N N . LYS A 1 112 ? 4.759 3.772 14.274 1.00 87.50 112 LYS A N 1
ATOM 850 C CA . LYS A 1 112 ? 3.725 4.560 14.948 1.00 87.50 112 LYS A CA 1
ATOM 851 C C . LYS A 1 112 ? 2.451 3.743 15.161 1.00 87.50 112 LYS A C 1
ATOM 853 O O . LYS A 1 112 ? 1.990 3.651 16.289 1.00 87.50 112 LYS A O 1
ATOM 858 N N . THR A 1 113 ? 1.921 3.111 14.115 1.00 83.62 113 THR A N 1
ATOM 859 C CA . THR A 1 113 ? 0.709 2.282 14.208 1.00 83.62 113 THR A CA 1
ATOM 860 C C . THR A 1 113 ? 0.884 1.142 15.207 1.00 83.62 113 THR A C 1
ATOM 862 O O . THR A 1 113 ? -0.027 0.866 15.978 1.00 83.62 1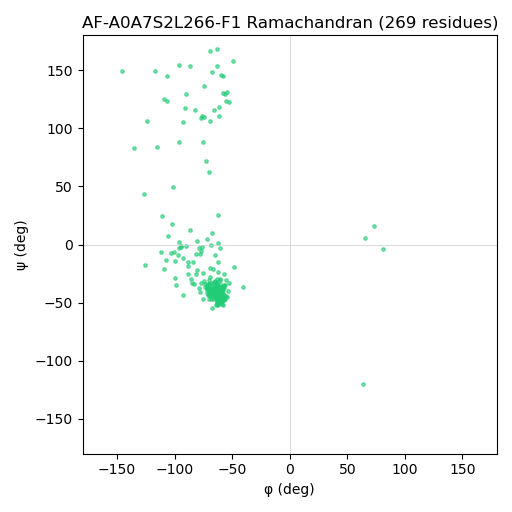13 THR A O 1
ATOM 865 N N . ARG A 1 114 ? 2.068 0.525 15.266 1.00 85.56 114 ARG A N 1
ATOM 866 C CA . ARG A 1 114 ? 2.379 -0.506 16.259 1.00 85.56 114 ARG A CA 1
ATOM 867 C C . ARG A 1 114 ? 2.436 0.042 17.686 1.00 85.56 114 ARG A C 1
ATOM 869 O O . ARG A 1 114 ? 1.976 -0.630 18.602 1.00 85.56 114 ARG A O 1
ATOM 876 N N . ALA A 1 115 ? 3.008 1.229 17.885 1.00 87.62 115 ALA A N 1
ATOM 877 C CA . ALA A 1 115 ? 3.029 1.879 19.194 1.00 87.62 115 ALA A CA 1
ATOM 878 C C . ALA A 1 115 ? 1.612 2.262 19.650 1.00 87.62 115 ALA A C 1
ATOM 880 O O . ALA A 1 115 ? 1.245 1.979 20.787 1.00 87.62 115 ALA A O 1
ATOM 881 N N . ASP A 1 116 ? 0.807 2.828 18.749 1.00 84.56 116 ASP A N 1
ATOM 882 C CA . ASP A 1 116 ? -0.595 3.165 19.003 1.00 84.56 116 ASP A CA 1
ATOM 883 C C . ASP A 1 116 ? -1.416 1.895 19.305 1.00 84.56 116 ASP A C 1
ATOM 885 O O . ASP A 1 116 ? -2.194 1.879 20.255 1.00 84.56 116 ASP A O 1
ATOM 889 N N . GLY A 1 117 ? -1.180 0.802 18.570 1.00 84.25 117 GLY A N 1
ATOM 890 C CA . GLY A 1 117 ? -1.790 -0.507 18.827 1.00 84.25 117 GLY A CA 1
ATOM 891 C C . GLY A 1 117 ? -1.434 -1.067 20.204 1.00 84.25 117 GLY A C 1
ATOM 892 O O . GLY A 1 117 ? -2.319 -1.456 20.955 1.00 84.25 117 GLY A O 1
ATOM 893 N N . ALA A 1 118 ? -0.160 -1.004 20.601 1.00 86.94 118 ALA A N 1
ATOM 894 C CA . ALA A 1 118 ? 0.262 -1.446 21.930 1.00 86.94 118 ALA A CA 1
ATOM 895 C C . ALA A 1 118 ? -0.370 -0.614 23.062 1.00 86.94 118 ALA A C 1
ATOM 897 O O . ALA A 1 118 ? -0.679 -1.147 24.126 1.00 86.94 118 ALA A O 1
ATOM 898 N N . LEU A 1 119 ? -0.583 0.691 22.850 1.00 84.75 119 LEU A N 1
ATOM 899 C CA . LEU A 1 119 ? -1.301 1.533 23.810 1.00 84.75 119 LEU A CA 1
ATOM 900 C C . LEU A 1 119 ? -2.777 1.136 23.909 1.00 84.75 119 LEU A C 1
ATOM 902 O O . LEU A 1 119 ? -3.315 1.090 25.019 1.00 84.75 119 LEU A O 1
ATOM 906 N N . LEU A 1 120 ? -3.408 0.806 22.779 1.00 84.62 120 LEU A N 1
ATOM 907 C CA . LEU A 1 120 ? -4.773 0.287 22.757 1.00 84.62 120 LEU A CA 1
ATOM 908 C C . LEU A 1 120 ? -4.857 -1.042 23.516 1.00 84.62 120 LEU A C 1
ATOM 910 O O . LEU A 1 120 ? -5.716 -1.161 24.380 1.00 84.62 120 LEU A O 1
ATOM 914 N N . ASP A 1 121 ? -3.915 -1.967 23.335 1.00 85.31 121 ASP A N 1
ATOM 915 C CA . ASP A 1 121 ? -3.920 -3.257 24.044 1.00 85.31 121 ASP A CA 1
ATOM 916 C C . ASP A 1 121 ? -3.850 -3.115 25.578 1.00 85.31 121 ASP A C 1
ATOM 918 O O . ASP A 1 121 ? -4.376 -3.949 26.313 1.00 85.31 121 ASP A O 1
ATOM 922 N N . THR A 1 122 ? -3.218 -2.05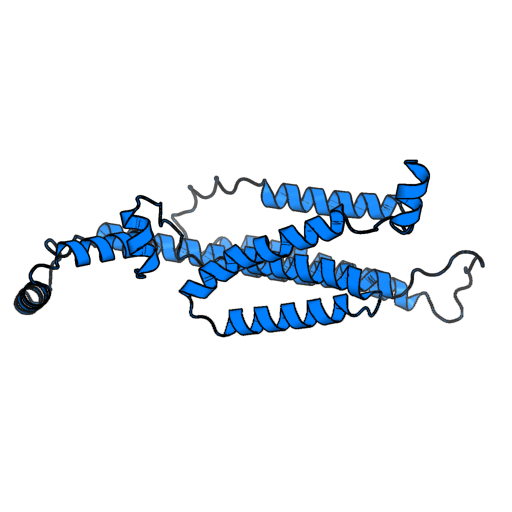4 26.097 1.00 86.19 122 THR A N 1
ATOM 923 C CA . THR A 1 122 ? -3.088 -1.855 27.557 1.00 86.19 122 THR A CA 1
ATOM 924 C C . THR A 1 122 ? -4.327 -1.270 28.235 1.00 86.19 122 THR A C 1
ATOM 926 O O . THR A 1 122 ? -4.478 -1.412 29.450 1.00 86.19 122 THR A O 1
ATOM 929 N N . GLY A 1 123 ? -5.201 -0.596 27.486 1.00 81.00 123 GLY A N 1
ATOM 930 C CA . GLY A 1 123 ? -6.350 0.128 28.044 1.00 81.00 123 GLY A CA 1
ATOM 931 C C . GLY A 1 123 ? -7.696 -0.262 27.446 1.00 81.00 123 GLY A C 1
ATOM 932 O O . GLY A 1 123 ? -8.738 0.018 28.045 1.00 81.00 123 GLY A O 1
ATOM 933 N N . PHE A 1 124 ? -7.693 -0.904 26.281 1.00 83.94 124 PHE A N 1
ATOM 934 C CA . PHE A 1 124 ? -8.900 -1.316 25.600 1.00 83.94 124 PHE A CA 1
ATOM 935 C C . PHE A 1 124 ? -9.384 -2.635 26.185 1.00 83.94 124 PHE A C 1
ATOM 937 O O . PHE A 1 124 ? -8.735 -3.674 26.125 1.00 83.94 124 PHE A O 1
ATOM 944 N N . CYS A 1 125 ? -10.559 -2.573 26.784 1.00 83.69 125 CYS A N 1
ATOM 945 C CA . CYS A 1 125 ? -11.319 -3.732 27.197 1.00 83.69 125 CYS A CA 1
ATOM 946 C C . CYS A 1 125 ? -12.620 -3.720 26.393 1.00 83.69 125 CYS A C 1
ATOM 948 O O . CYS A 1 125 ? -13.090 -2.647 26.006 1.00 83.69 125 CYS A O 1
ATOM 950 N N . GLY A 1 126 ? -13.169 -4.906 26.104 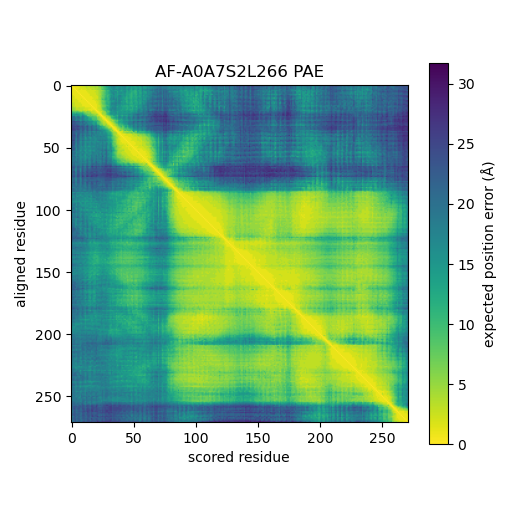1.00 88.25 126 GLY A N 1
ATOM 951 C CA . GLY A 1 126 ? -14.409 -5.045 25.335 1.00 88.25 126 GLY A CA 1
ATOM 952 C C . GLY A 1 126 ? -15.515 -4.130 25.863 1.00 88.25 126 GLY A C 1
ATOM 953 O O . GLY A 1 126 ? -15.487 -3.697 27.019 1.00 88.25 126 GLY A O 1
ATOM 954 N N . ILE A 1 127 ? -16.504 -3.815 25.028 1.00 92.94 127 ILE A N 1
ATOM 955 C CA . ILE A 1 127 ? -17.493 -2.767 25.328 1.00 92.94 127 ILE A CA 1
ATOM 956 C C . ILE A 1 127 ? -18.229 -2.989 26.660 1.00 92.94 127 ILE A C 1
ATOM 958 O O . ILE A 1 127 ? -18.580 -2.036 27.357 1.00 92.94 127 ILE A O 1
ATOM 962 N N . LEU A 1 128 ? -18.401 -4.253 27.056 1.00 92.94 128 LEU A N 1
ATOM 963 C CA . LEU A 1 128 ? -19.002 -4.636 28.330 1.00 92.94 128 LEU A CA 1
ATOM 964 C C . LEU A 1 128 ? -18.110 -4.311 29.536 1.00 92.94 128 LEU A C 1
ATOM 966 O O . LEU A 1 128 ? -18.625 -3.948 30.593 1.00 92.94 128 LEU A O 1
ATOM 970 N N . ALA A 1 129 ? -16.792 -4.407 29.386 1.00 91.69 129 ALA A N 1
ATOM 971 C CA . ALA A 1 129 ? -15.803 -4.138 30.428 1.00 91.69 129 ALA A CA 1
ATOM 972 C C . ALA A 1 129 ? -15.292 -2.683 30.428 1.00 91.69 129 ALA A C 1
ATOM 974 O O . ALA A 1 129 ? -14.655 -2.259 31.397 1.00 91.69 129 ALA A O 1
ATOM 975 N N . ALA A 1 130 ? -15.600 -1.913 29.380 1.00 90.94 130 ALA A N 1
ATOM 976 C CA . ALA A 1 130 ? -15.187 -0.524 29.237 1.00 90.94 130 ALA A CA 1
ATOM 977 C C . ALA A 1 130 ? -15.673 0.352 30.406 1.00 90.94 130 ALA A C 1
ATOM 979 O O . ALA A 1 130 ? -16.852 0.357 30.778 1.00 90.94 130 ALA A O 1
ATOM 980 N N . ARG A 1 131 ? -14.750 1.131 30.985 1.00 92.19 131 ARG A N 1
ATOM 981 C CA . ARG A 1 131 ? -15.045 2.106 32.044 1.00 92.19 131 ARG A CA 1
ATOM 982 C C . ARG A 1 131 ? -15.383 3.458 31.421 1.00 92.19 131 ARG A C 1
ATOM 984 O O . ARG A 1 131 ? -14.610 3.972 30.620 1.00 92.19 131 ARG A O 1
ATOM 991 N N . ALA A 1 132 ? -16.504 4.050 31.825 1.00 92.31 132 ALA A N 1
ATOM 992 C CA . ALA A 1 132 ? -16.896 5.394 31.411 1.00 92.31 132 ALA A CA 1
ATOM 993 C C . ALA A 1 132 ? -16.722 6.386 32.564 1.00 92.31 132 ALA A C 1
ATOM 995 O O . ALA A 1 132 ? -16.977 6.053 33.720 1.00 92.31 132 ALA A O 1
ATOM 996 N N . SER A 1 133 ? -16.328 7.620 32.245 1.00 95.62 133 SER A N 1
ATOM 997 C CA . SER A 1 133 ? -16.321 8.724 33.214 1.00 95.62 133 SER A CA 1
ATOM 998 C C . SER A 1 133 ? -17.734 9.057 33.710 1.00 95.62 133 SER A C 1
ATOM 1000 O O . SER A 1 133 ? -17.900 9.481 34.851 1.00 95.62 133 SER A O 1
ATOM 1002 N N . VAL A 1 134 ? -18.749 8.823 32.872 1.00 97.38 134 VAL A N 1
ATOM 1003 C CA . VAL A 1 134 ? -20.170 9.013 33.178 1.00 97.38 134 VAL A CA 1
ATOM 1004 C C . VAL A 1 134 ? -20.915 7.702 32.923 1.00 97.38 134 VAL A C 1
ATOM 1006 O O . VAL A 1 134 ? -21.147 7.313 31.780 1.00 97.38 134 VAL A O 1
ATOM 1009 N N . GLN A 1 135 ? -21.312 7.010 33.994 1.00 96.94 135 GLN A N 1
ATOM 1010 C CA . GLN A 1 135 ? -21.964 5.698 33.886 1.00 96.94 135 GLN A CA 1
ATOM 1011 C C . GLN A 1 135 ? -23.310 5.764 33.143 1.00 96.94 135 GLN A C 1
ATOM 1013 O O . GLN A 1 135 ? -23.608 4.881 32.347 1.00 96.94 135 GLN A O 1
ATOM 1018 N N . ALA A 1 136 ? -24.078 6.844 33.319 1.00 97.62 136 ALA A N 1
ATOM 1019 C CA . ALA A 1 136 ? -25.351 7.023 32.620 1.00 97.62 136 ALA A CA 1
ATOM 1020 C C . ALA A 1 136 ? -25.195 7.047 31.087 1.00 97.62 136 ALA A C 1
ATOM 1022 O O . ALA A 1 136 ? -26.070 6.558 30.376 1.00 97.62 136 ALA A O 1
ATOM 1023 N N . ASP A 1 137 ? -24.084 7.581 30.567 1.00 97.50 137 ASP A N 1
ATOM 1024 C CA . ASP A 1 137 ? -23.824 7.589 29.124 1.00 97.50 137 ASP A CA 1
ATOM 1025 C C . ASP A 1 137 ? -23.441 6.197 28.619 1.00 97.50 137 ASP A C 1
ATOM 1027 O O . ASP A 1 137 ? -23.904 5.789 27.555 1.00 97.50 137 ASP A O 1
ATOM 1031 N N . ARG A 1 138 ? -22.688 5.423 29.412 1.00 95.62 138 ARG A N 1
ATOM 1032 C CA . ARG A 1 138 ? -22.430 4.004 29.121 1.00 95.62 138 ARG A CA 1
ATOM 1033 C C . ARG A 1 138 ? -23.730 3.212 29.041 1.00 95.62 138 ARG A C 1
ATOM 1035 O O . ARG A 1 138 ? -23.919 2.481 28.075 1.00 95.62 138 ARG A O 1
ATOM 1042 N N . ASP A 1 139 ? -24.626 3.382 30.007 1.00 96.88 139 ASP A N 1
ATOM 1043 C CA . ASP A 1 139 ? -25.898 2.654 30.034 1.00 96.88 139 ASP A CA 1
ATOM 1044 C C . ASP A 1 139 ? -26.777 3.024 28.830 1.00 96.88 139 ASP A C 1
ATOM 1046 O O . ASP A 1 139 ? -27.367 2.144 28.208 1.00 96.88 139 ASP A O 1
ATOM 1050 N N . ARG A 1 140 ? -26.806 4.307 28.434 1.00 97.62 140 ARG A N 1
ATOM 1051 C CA . ARG A 1 140 ? -27.493 4.753 27.208 1.00 97.62 140 ARG A CA 1
ATOM 1052 C C . ARG A 1 140 ? -26.884 4.147 25.947 1.00 97.62 140 ARG A C 1
ATOM 1054 O O . ARG A 1 140 ? -27.635 3.718 25.078 1.00 97.62 140 ARG A O 1
ATOM 1061 N N . ILE A 1 141 ? -25.555 4.108 25.835 1.00 96.19 141 ILE A N 1
ATOM 1062 C CA . ILE A 1 141 ? -24.860 3.516 24.682 1.00 96.19 141 ILE A CA 1
ATOM 1063 C C . ILE A 1 141 ? -25.142 2.012 24.609 1.00 96.19 141 ILE A C 1
ATOM 1065 O O . ILE A 1 141 ? -25.510 1.518 23.548 1.00 96.19 141 ILE A O 1
ATOM 1069 N N . LEU A 1 142 ? -25.035 1.291 25.728 1.00 96.75 142 LEU A N 1
ATOM 1070 C CA . LEU A 1 142 ? -25.335 -0.141 25.784 1.00 96.75 142 LEU A CA 1
ATOM 1071 C C . LEU A 1 142 ? -26.805 -0.422 25.450 1.00 96.75 142 LEU A C 1
ATOM 1073 O O . LEU A 1 142 ? -27.087 -1.327 24.669 1.00 96.75 142 LEU A O 1
ATOM 1077 N N . ALA A 1 143 ? -27.734 0.385 25.968 1.00 97.38 143 ALA A N 1
ATOM 1078 C CA . ALA A 1 143 ? -29.150 0.276 25.633 1.00 97.38 143 ALA A CA 1
ATOM 1079 C C . ALA A 1 143 ? -29.425 0.566 24.147 1.00 97.38 143 ALA A C 1
ATOM 1081 O O . ALA A 1 143 ? -30.256 -0.106 23.544 1.00 97.38 143 ALA A O 1
ATOM 1082 N N . ALA A 1 144 ? -28.723 1.535 23.550 1.00 97.75 144 ALA A N 1
ATOM 1083 C CA . ALA A 1 144 ? -28.853 1.865 22.131 1.00 97.75 144 ALA A CA 1
ATOM 1084 C C . ALA A 1 144 ? -28.289 0.771 21.210 1.00 97.75 144 ALA A C 1
ATOM 1086 O O . ALA A 1 144 ? -28.820 0.558 20.123 1.00 97.75 144 ALA A O 1
ATOM 1087 N N . ILE A 1 145 ? -27.230 0.077 21.636 1.00 97.06 145 ILE A N 1
ATOM 1088 C CA . ILE A 1 145 ? -26.673 -1.079 20.918 1.00 97.06 145 ILE A CA 1
ATOM 1089 C C . ILE A 1 145 ? -27.612 -2.287 21.024 1.00 97.06 145 ILE A C 1
ATOM 1091 O O . ILE A 1 145 ? -27.766 -3.031 20.055 1.00 97.06 145 ILE A O 1
ATOM 1095 N N . GLY A 1 146 ? -28.247 -2.479 22.183 1.00 96.69 146 GLY A N 1
ATOM 1096 C CA . GLY A 1 146 ? -29.257 -3.512 22.392 1.00 96.69 146 GLY A CA 1
ATOM 1097 C C . GLY A 1 146 ? -28.695 -4.926 22.240 1.00 96.69 146 GLY A C 1
ATOM 1098 O O . GLY A 1 146 ? -27.793 -5.332 22.967 1.00 96.69 146 GLY A O 1
ATOM 1099 N N . ASP A 1 147 ? -29.241 -5.687 21.297 1.00 97.12 147 ASP A N 1
ATOM 1100 C CA . ASP A 1 147 ? -28.859 -7.067 20.980 1.00 97.12 147 ASP A CA 1
ATOM 1101 C C . ASP A 1 147 ? -27.622 -7.174 20.068 1.00 97.12 147 ASP A C 1
ATOM 1103 O O . ASP A 1 147 ? -27.060 -8.256 19.897 1.00 97.12 147 ASP A O 1
ATOM 1107 N N . GLN A 1 148 ? -27.131 -6.055 19.528 1.00 97.00 148 GLN A N 1
ATOM 1108 C CA . GLN A 1 148 ? -26.006 -6.025 18.586 1.00 97.00 148 GLN A CA 1
ATOM 1109 C C . GLN A 1 148 ? -24.628 -5.972 19.262 1.00 97.00 148 GLN A C 1
ATOM 1111 O O . GLN A 1 148 ? -23.622 -5.738 18.590 1.00 97.00 148 GLN A O 1
ATOM 1116 N N . VAL A 1 149 ? -24.542 -6.209 20.576 1.00 96.00 149 VAL A N 1
ATOM 1117 C CA . VAL A 1 149 ? -23.280 -6.134 21.339 1.00 96.00 149 VAL A CA 1
ATOM 1118 C C . VAL A 1 149 ? -22.195 -7.015 20.719 1.00 96.00 149 VAL A C 1
ATOM 1120 O O . VAL A 1 149 ? -21.085 -6.539 20.499 1.00 96.00 149 VAL A O 1
ATOM 1123 N N . ALA A 1 150 ? -22.530 -8.252 20.343 1.00 95.25 150 ALA A N 1
ATOM 1124 C CA . ALA A 1 150 ? -21.578 -9.175 19.724 1.00 95.25 150 ALA A CA 1
ATOM 1125 C C . ALA A 1 150 ? -21.045 -8.666 18.369 1.00 95.25 150 ALA A C 1
ATOM 1127 O O . ALA A 1 150 ? -19.875 -8.851 18.046 1.00 95.25 150 ALA A O 1
ATOM 1128 N N . VAL A 1 151 ? -21.882 -7.983 17.579 1.00 95.38 151 VAL A N 1
ATOM 1129 C CA . VAL A 1 151 ? -21.479 -7.401 16.285 1.00 95.38 151 VAL A CA 1
ATOM 1130 C C . VAL A 1 151 ? -20.542 -6.214 16.496 1.00 95.38 151 VAL A C 1
ATOM 1132 O O . VAL A 1 151 ? -19.589 -6.027 15.732 1.00 95.38 151 VAL A O 1
ATOM 1135 N N . VAL A 1 152 ? -20.800 -5.409 17.529 1.00 95.19 152 VAL A N 1
ATOM 1136 C CA . VAL A 1 152 ? -19.947 -4.277 17.901 1.00 95.19 152 VAL A CA 1
ATOM 1137 C C . VAL A 1 152 ? -18.602 -4.767 18.428 1.00 95.19 152 VAL A C 1
ATOM 1139 O O . VAL A 1 152 ? -17.582 -4.285 17.945 1.00 95.19 152 VAL A O 1
ATOM 1142 N N . GLU A 1 153 ? -18.575 -5.751 19.332 1.00 94.44 153 GLU A N 1
ATOM 1143 C CA . GLU A 1 153 ? -17.323 -6.360 19.811 1.00 94.44 153 GLU A CA 1
ATOM 1144 C C . GLU A 1 153 ? -16.516 -6.950 18.659 1.00 94.44 153 GLU A C 1
ATOM 1146 O O . GLU A 1 153 ? -15.359 -6.586 18.485 1.00 94.44 153 GLU A O 1
ATOM 1151 N N . HIS A 1 154 ? -17.145 -7.724 17.773 1.00 94.00 154 HIS A N 1
ATOM 1152 C CA . HIS A 1 154 ? -16.454 -8.247 16.598 1.00 94.00 154 HIS A CA 1
ATOM 1153 C C . HIS A 1 154 ? -15.892 -7.133 15.695 1.00 94.00 154 HIS A C 1
ATOM 1155 O O . HIS A 1 154 ? -14.787 -7.232 15.165 1.00 94.00 154 HIS A O 1
ATOM 1161 N N . SER A 1 155 ? -16.633 -6.035 15.522 1.00 94.25 155 SER A N 1
ATOM 1162 C CA . SER A 1 155 ? -16.164 -4.892 14.730 1.00 94.25 155 SER A CA 1
ATOM 1163 C C . SER A 1 155 ? -14.970 -4.185 15.379 1.00 94.25 155 SER A C 1
ATOM 1165 O O . SER A 1 155 ? -14.119 -3.669 14.649 1.00 94.25 155 SER A O 1
ATOM 1167 N N . LEU A 1 156 ? -14.911 -4.164 16.715 1.00 91.81 156 LEU A N 1
ATOM 1168 C CA . LEU A 1 156 ? -13.787 -3.649 17.496 1.00 91.81 156 LEU A CA 1
ATOM 1169 C C . LEU A 1 156 ? -12.578 -4.579 17.406 1.00 91.81 156 LEU A C 1
ATOM 1171 O O . LEU A 1 156 ? -11.479 -4.088 17.180 1.00 91.81 156 LEU A O 1
ATOM 1175 N N . ASP A 1 157 ? -12.770 -5.895 17.479 1.00 91.25 157 ASP A N 1
ATOM 1176 C CA . ASP A 1 157 ? -11.687 -6.868 17.305 1.00 91.25 157 ASP A CA 1
ATOM 1177 C C . ASP A 1 157 ? -11.029 -6.720 15.929 1.00 91.25 157 ASP A C 1
ATOM 1179 O O . ASP A 1 157 ? -9.806 -6.651 15.817 1.00 91.25 157 ASP A O 1
ATOM 1183 N N . VAL A 1 158 ? -11.836 -6.565 14.872 1.00 92.06 158 VAL A N 1
ATOM 1184 C CA . VAL A 1 158 ? -11.333 -6.301 13.514 1.00 92.06 158 VAL A CA 1
ATOM 1185 C C . VAL A 1 158 ? -10.621 -4.949 13.429 1.00 92.06 158 VAL A C 1
ATOM 1187 O O . VAL A 1 158 ? -9.585 -4.844 12.766 1.00 92.06 158 VAL A O 1
ATOM 1190 N N . LEU A 1 159 ? -11.141 -3.918 14.106 1.00 89.88 159 LEU A N 1
ATOM 1191 C CA . LEU A 1 159 ? -10.505 -2.600 14.168 1.00 89.88 159 LEU A CA 1
ATOM 1192 C C . LEU A 1 159 ? -9.136 -2.672 14.851 1.00 89.88 159 LEU A C 1
ATOM 1194 O O . LEU A 1 159 ? -8.190 -2.079 14.346 1.00 89.88 159 LEU A O 1
ATOM 1198 N N . MET A 1 160 ? -9.029 -3.397 15.965 1.00 87.44 160 MET A N 1
ATOM 1199 C CA . MET A 1 160 ? -7.776 -3.581 16.698 1.00 87.44 160 MET A CA 1
ATOM 1200 C C . MET A 1 160 ? -6.773 -4.402 15.885 1.00 87.44 160 MET A C 1
ATOM 1202 O O . MET A 1 160 ? -5.612 -4.020 15.784 1.00 87.44 160 MET A O 1
ATOM 1206 N N . ALA A 1 161 ? -7.226 -5.482 15.244 1.00 87.94 161 ALA A N 1
ATOM 1207 C CA . ALA A 1 161 ? -6.359 -6.369 14.474 1.00 87.94 161 ALA A CA 1
ATOM 1208 C C . ALA A 1 161 ? -5.824 -5.729 13.182 1.00 87.94 161 ALA A C 1
ATOM 1210 O O . ALA A 1 161 ? -4.661 -5.911 12.827 1.00 87.94 161 ALA A O 1
ATOM 1211 N N . SER A 1 162 ? -6.668 -4.993 12.456 1.00 87.19 162 SER A N 1
ATOM 1212 C CA . SER A 1 162 ? -6.314 -4.474 11.127 1.00 87.19 162 SER A CA 1
ATOM 1213 C C . SER A 1 162 ? -6.051 -2.966 11.097 1.00 87.19 162 SER A C 1
ATOM 1215 O O . SER A 1 162 ? -5.514 -2.452 10.120 1.00 87.19 162 SER A O 1
ATOM 1217 N N . GLY A 1 163 ? -6.421 -2.234 12.150 1.00 85.19 163 GLY A N 1
ATOM 1218 C CA . GLY A 1 163 ? -6.363 -0.772 12.209 1.00 85.19 163 GLY A CA 1
ATOM 1219 C C . GLY A 1 163 ? -7.543 -0.062 11.532 1.00 85.19 163 GLY A C 1
ATOM 1220 O O . GLY A 1 163 ? -7.623 1.163 11.607 1.00 85.19 163 GLY A O 1
ATOM 1221 N N . MET A 1 164 ? -8.466 -0.789 10.880 1.00 84.88 164 MET A N 1
ATOM 1222 C CA . MET A 1 164 ? -9.708 -0.253 10.295 1.00 84.88 164 MET A CA 1
ATOM 1223 C C . MET A 1 164 ? -10.859 -1.269 10.390 1.00 84.88 164 MET A C 1
ATOM 1225 O O . MET A 1 164 ? -10.650 -2.466 10.312 1.00 84.88 164 MET A O 1
ATOM 1229 N N . SER A 1 165 ? -12.110 -0.819 10.504 1.00 88.38 165 SER A N 1
ATOM 1230 C CA . SER A 1 165 ? -13.274 -1.724 10.510 1.00 88.38 165 SER A CA 1
ATOM 1231 C C . SER A 1 165 ? -14.147 -1.466 9.288 1.00 88.38 165 SER A C 1
ATOM 1233 O O . SER A 1 165 ? -15.095 -0.683 9.334 1.00 88.38 165 SER A O 1
ATOM 1235 N N . THR A 1 166 ? -13.798 -2.082 8.156 1.00 88.56 166 THR A N 1
ATOM 1236 C CA . THR A 1 166 ? -14.608 -2.008 6.928 1.00 88.56 166 THR A CA 1
ATOM 1237 C C . THR A 1 166 ? -15.522 -3.235 6.811 1.00 88.56 166 THR A C 1
ATOM 1239 O O . THR A 1 166 ? -15.209 -4.294 7.365 1.00 88.56 166 THR A O 1
ATOM 1242 N N . PRO A 1 167 ? -16.664 -3.152 6.097 1.00 90.44 167 PRO A N 1
ATOM 1243 C CA . PRO A 1 167 ? -17.532 -4.311 5.873 1.00 90.44 167 PRO A CA 1
ATOM 1244 C C . PRO A 1 167 ? -16.795 -5.513 5.265 1.00 90.44 167 PRO A C 1
ATOM 1246 O O . PRO A 1 167 ? -17.009 -6.640 5.703 1.00 90.44 167 PRO A O 1
ATOM 1249 N N . SER A 1 168 ? -15.881 -5.270 4.321 1.00 88.44 168 SER A N 1
ATOM 1250 C CA . SER A 1 168 ? -15.090 -6.317 3.666 1.00 88.44 168 SER A CA 1
ATOM 1251 C C . SER A 1 168 ? -14.102 -6.993 4.618 1.00 88.44 168 SER A C 1
ATOM 1253 O O . SER A 1 168 ? -13.968 -8.213 4.582 1.00 88.44 168 SER A O 1
ATOM 1255 N N . LEU A 1 169 ? -13.448 -6.231 5.505 1.00 87.81 169 LEU A N 1
ATOM 1256 C CA . LEU A 1 169 ? -12.538 -6.794 6.509 1.00 87.81 169 LEU A CA 1
ATOM 1257 C C . LEU A 1 169 ? -13.292 -7.606 7.561 1.00 87.81 169 LEU A C 1
ATOM 1259 O O . LEU A 1 169 ? -12.848 -8.690 7.924 1.00 87.81 169 LEU A O 1
ATOM 1263 N N . ARG A 1 170 ? -14.471 -7.141 7.991 1.00 92.69 170 ARG A N 1
ATOM 1264 C CA . ARG A 1 170 ? -15.341 -7.919 8.886 1.00 92.69 170 ARG A CA 1
ATOM 1265 C C . ARG A 1 170 ? -15.791 -9.225 8.232 1.00 92.69 170 ARG A C 1
ATOM 1267 O O . ARG A 1 170 ? -15.704 -10.277 8.851 1.00 92.69 170 ARG A O 1
ATOM 1274 N N . ALA A 1 171 ? -16.191 -9.186 6.960 1.00 92.56 171 ALA A N 1
ATOM 1275 C CA . ALA A 1 171 ? -16.547 -10.394 6.216 1.00 92.56 171 ALA A CA 1
ATOM 1276 C C . ALA A 1 171 ? -15.366 -11.376 6.082 1.00 92.56 171 ALA A C 1
ATOM 1278 O O . ALA A 1 171 ? -15.559 -12.580 6.238 1.00 92.56 171 ALA A O 1
ATOM 1279 N N . ALA A 1 172 ? -14.150 -10.876 5.839 1.00 90.81 172 ALA A N 1
ATOM 1280 C CA . ALA A 1 172 ? -12.939 -11.694 5.781 1.00 90.81 172 ALA A CA 1
ATOM 1281 C C . ALA A 1 172 ? -12.595 -12.322 7.145 1.00 90.81 172 ALA A C 1
ATOM 1283 O O . ALA A 1 172 ? -12.302 -13.515 7.214 1.00 90.81 172 ALA A O 1
ATOM 1284 N N . ALA A 1 173 ? -12.705 -11.554 8.232 1.00 93.56 173 ALA A N 1
ATOM 1285 C CA . ALA A 1 173 ? -12.460 -12.039 9.588 1.00 93.56 173 ALA A CA 1
ATOM 1286 C C . ALA A 1 173 ? -13.453 -13.140 10.004 1.00 93.56 173 ALA A C 1
ATOM 1288 O O . ALA A 1 173 ? -13.047 -14.140 10.590 1.00 93.56 173 ALA A O 1
ATOM 1289 N N . VAL A 1 174 ? -14.737 -13.019 9.634 1.00 93.81 174 VAL A N 1
ATOM 1290 C CA . VAL A 1 174 ? -15.749 -14.077 9.846 1.00 93.81 174 VAL A CA 1
ATOM 1291 C C . VAL A 1 174 ? -15.377 -15.380 9.125 1.00 93.81 174 VAL A C 1
ATOM 1293 O O . VAL A 1 174 ? -15.695 -16.463 9.609 1.00 93.81 174 VAL A O 1
ATOM 1296 N N . GLN A 1 175 ? -14.671 -15.297 7.994 1.00 95.00 175 GLN A N 1
ATOM 1297 C CA . GLN A 1 175 ? -14.167 -16.465 7.262 1.00 95.00 175 GLN A CA 1
ATOM 1298 C C . GLN A 1 175 ? -12.866 -17.041 7.853 1.00 95.00 175 GLN A C 1
ATOM 1300 O O . GLN A 1 175 ? -12.309 -17.982 7.292 1.00 95.00 175 GLN A O 1
ATOM 1305 N N . GLY A 1 176 ? -12.367 -16.492 8.965 1.00 93.38 176 GLY A N 1
ATOM 1306 C CA . GLY A 1 176 ? -11.111 -16.912 9.585 1.00 93.38 176 GLY A CA 1
ATOM 1307 C C . GLY A 1 176 ? -9.864 -16.479 8.810 1.00 93.38 176 GLY A C 1
ATOM 1308 O O . GLY A 1 176 ? -8.788 -17.029 9.041 1.00 93.38 176 GLY A O 1
ATOM 1309 N N . LEU A 1 177 ? -9.992 -15.525 7.880 1.00 90.62 177 LEU A N 1
ATOM 1310 C CA . LEU A 1 177 ? -8.839 -14.933 7.210 1.00 90.62 177 LEU A CA 1
ATOM 1311 C C . LEU A 1 177 ? -8.137 -13.974 8.168 1.00 90.62 177 LEU A C 1
ATOM 1313 O O . LEU A 1 177 ? -8.784 -13.167 8.838 1.00 90.62 177 LEU A O 1
ATOM 1317 N N . ASP A 1 178 ? -6.809 -14.044 8.200 1.00 90.06 178 ASP A N 1
ATOM 1318 C CA . ASP A 1 178 ? -6.004 -13.083 8.941 1.00 90.06 178 ASP A CA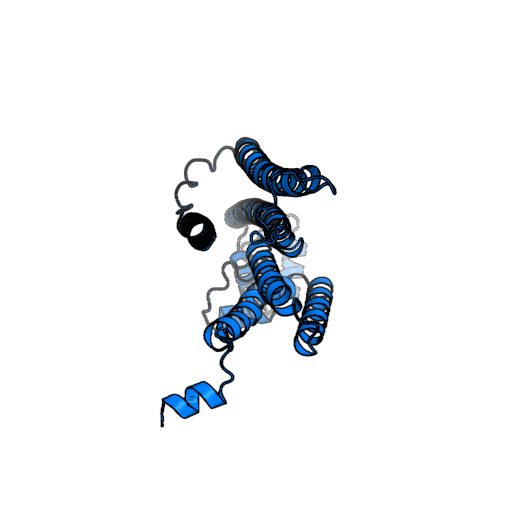 1
ATOM 1319 C C . ASP A 1 178 ? -6.148 -11.694 8.304 1.00 90.06 178 ASP A C 1
ATOM 1321 O O . ASP A 1 178 ? -5.799 -11.479 7.140 1.00 90.06 178 ASP A O 1
ATOM 1325 N N . VAL A 1 179 ? -6.715 -10.761 9.068 1.00 90.50 179 VAL A N 1
ATOM 1326 C CA . VAL A 1 179 ? -6.879 -9.354 8.677 1.00 90.50 179 VAL A CA 1
ATOM 1327 C C . VAL A 1 179 ? -5.750 -8.472 9.215 1.00 90.50 179 VAL A C 1
ATOM 1329 O O . VAL A 1 179 ? -5.760 -7.261 8.976 1.00 90.50 179 VAL A O 1
ATOM 1332 N N . GLY A 1 180 ? -4.767 -9.062 9.906 1.00 84.31 180 GLY A N 1
ATOM 1333 C CA . GLY A 1 180 ? -3.556 -8.389 10.355 1.00 84.31 180 GLY A CA 1
ATOM 1334 C C . GLY A 1 180 ? -2.868 -7.687 9.187 1.00 84.31 180 GLY A C 1
ATOM 1335 O O . GLY A 1 180 ? -2.579 -8.291 8.155 1.00 84.31 180 GLY A O 1
ATOM 1336 N N . SER A 1 181 ? -2.668 -6.376 9.319 1.00 79.62 181 SER A N 1
ATOM 1337 C CA . SER A 1 181 ? -2.048 -5.510 8.302 1.00 79.62 181 SER A CA 1
ATOM 1338 C C . SER A 1 181 ? -2.814 -5.338 6.979 1.00 79.62 181 SER A C 1
ATOM 1340 O O . SER A 1 181 ? -2.325 -4.650 6.083 1.00 79.62 181 SER A O 1
ATOM 1342 N N . ALA A 1 182 ? -4.037 -5.863 6.833 1.00 81.25 182 ALA A N 1
ATOM 1343 C CA . ALA A 1 182 ? -4.816 -5.727 5.592 1.00 81.25 182 ALA A CA 1
ATOM 1344 C C . ALA A 1 182 ? -5.160 -4.264 5.240 1.00 81.25 182 ALA A C 1
ATOM 1346 O O . ALA A 1 182 ? -5.397 -3.928 4.079 1.00 81.25 182 ALA A O 1
ATOM 1347 N N . ALA A 1 183 ? -5.170 -3.389 6.244 1.00 81.19 183 ALA A N 1
ATOM 1348 C CA . ALA A 1 183 ? -5.462 -1.967 6.112 1.00 81.19 183 ALA A CA 1
ATOM 1349 C C . ALA A 1 183 ? -4.195 -1.096 5.957 1.00 81.19 183 ALA A C 1
ATOM 1351 O O . ALA A 1 183 ? -4.282 0.124 5.776 1.00 81.19 183 ALA A O 1
ATOM 1352 N N . GLU A 1 184 ? -3.004 -1.700 5.998 1.00 84.75 184 GLU A N 1
ATOM 1353 C CA . GLU A 1 184 ? -1.745 -0.980 5.839 1.00 84.75 184 GLU A CA 1
ATOM 1354 C C . GLU A 1 184 ? -1.502 -0.633 4.365 1.00 84.75 184 GLU A C 1
ATOM 1356 O O . GLU A 1 184 ? -1.223 -1.482 3.516 1.00 84.75 184 GLU A O 1
ATOM 1361 N N . VAL A 1 185 ? -1.583 0.661 4.044 1.00 84.38 185 VAL A N 1
ATOM 1362 C CA . VAL A 1 185 ? -1.133 1.162 2.738 1.00 84.38 185 VAL A CA 1
ATOM 1363 C C . VAL A 1 185 ? 0.393 1.162 2.734 1.00 84.38 185 VAL A C 1
ATOM 1365 O O . VAL A 1 185 ? 1.004 2.001 3.399 1.00 84.38 185 VAL A O 1
ATOM 1368 N N . LEU A 1 186 ? 0.983 0.254 1.960 1.00 87.94 186 LEU A N 1
ATOM 1369 C CA . LEU A 1 186 ? 2.415 0.225 1.681 1.00 87.94 186 LEU A CA 1
ATOM 1370 C C . LEU A 1 186 ? 2.684 1.006 0.389 1.00 87.94 186 LEU A C 1
ATOM 1372 O O . LEU A 1 186 ? 2.386 0.537 -0.712 1.00 87.94 186 LEU A O 1
ATOM 1376 N N . TYR A 1 187 ? 3.243 2.208 0.505 1.00 86.62 187 TYR A N 1
ATOM 1377 C CA . TYR A 1 187 ? 3.523 3.057 -0.655 1.00 86.62 187 TYR A CA 1
ATOM 1378 C C . TYR A 1 187 ? 4.729 2.564 -1.456 1.00 86.62 187 TYR A C 1
ATOM 1380 O O . TYR A 1 187 ? 4.759 2.705 -2.678 1.00 86.62 187 TYR A O 1
ATOM 1388 N N . ALA A 1 188 ? 5.712 1.953 -0.798 1.00 88.38 188 ALA A N 1
ATOM 1389 C CA . ALA A 1 188 ? 6.908 1.438 -1.445 1.00 88.38 188 ALA A CA 1
ATOM 1390 C C . ALA A 1 188 ? 6.639 0.381 -2.532 1.00 88.38 188 ALA A C 1
ATOM 1392 O O . ALA A 1 188 ? 7.147 0.561 -3.639 1.00 88.38 188 ALA A O 1
ATOM 1393 N N . PRO A 1 189 ? 5.866 -0.702 -2.301 1.00 85.62 189 PRO A N 1
ATOM 1394 C CA . PRO A 1 189 ? 5.561 -1.664 -3.357 1.00 85.62 189 PRO A CA 1
ATOM 1395 C C . PRO A 1 189 ? 4.757 -1.036 -4.499 1.00 85.62 189 PRO A C 1
ATOM 1397 O O . PRO A 1 189 ? 5.058 -1.324 -5.655 1.00 85.62 189 PRO A O 1
ATOM 1400 N N . ALA A 1 190 ? 3.810 -0.135 -4.211 1.00 86.19 190 ALA A N 1
ATOM 1401 C CA . ALA A 1 190 ? 3.067 0.589 -5.244 1.00 86.19 190 ALA A CA 1
ATOM 1402 C C . ALA A 1 190 ? 4.004 1.415 -6.135 1.00 86.19 190 ALA A C 1
ATOM 1404 O O . ALA A 1 190 ? 3.940 1.340 -7.363 1.00 86.19 190 ALA A O 1
ATOM 1405 N N . PHE A 1 191 ? 4.924 2.154 -5.512 1.00 85.44 191 PHE A N 1
ATOM 1406 C CA . PHE A 1 191 ? 5.911 2.961 -6.214 1.00 85.44 191 PHE A CA 1
ATOM 1407 C C . PHE A 1 191 ? 6.911 2.098 -6.993 1.00 85.44 191 PHE A C 1
ATOM 1409 O O . PHE A 1 191 ? 7.231 2.413 -8.135 1.00 85.44 191 PHE A O 1
ATOM 1416 N N . ALA A 1 192 ? 7.359 0.974 -6.426 1.00 85.56 192 ALA A N 1
ATOM 1417 C CA . ALA A 1 192 ? 8.212 0.010 -7.119 1.00 85.56 192 ALA A CA 1
ATOM 1418 C C . ALA A 1 192 ? 7.515 -0.587 -8.350 1.00 85.56 192 ALA A C 1
ATOM 1420 O O . ALA A 1 192 ? 8.130 -0.693 -9.408 1.00 85.56 192 ALA A O 1
ATOM 1421 N N . GLY A 1 193 ? 6.230 -0.934 -8.235 1.00 84.12 193 GLY A N 1
ATOM 1422 C CA . GLY A 1 193 ? 5.419 -1.409 -9.356 1.00 84.12 193 GLY A CA 1
ATOM 1423 C C . GLY A 1 193 ? 5.283 -0.356 -10.455 1.00 84.12 193 GLY A C 1
ATOM 1424 O O . GLY A 1 193 ? 5.494 -0.662 -11.627 1.00 84.12 193 GLY A O 1
ATOM 1425 N N . ALA A 1 194 ? 5.010 0.898 -10.082 1.00 83.19 194 ALA A N 1
ATOM 1426 C CA . ALA A 1 194 ? 4.954 2.019 -11.020 1.00 83.19 194 ALA A CA 1
ATOM 1427 C C . ALA A 1 194 ? 6.310 2.275 -11.703 1.00 83.19 194 ALA A C 1
ATOM 1429 O O . ALA A 1 194 ? 6.360 2.473 -12.914 1.00 83.19 194 ALA A O 1
ATOM 1430 N N . ALA A 1 195 ? 7.412 2.221 -10.952 1.00 83.56 195 ALA A N 1
ATOM 1431 C CA . ALA A 1 195 ? 8.764 2.368 -11.482 1.00 83.56 195 ALA A CA 1
ATOM 1432 C C . ALA A 1 195 ? 9.119 1.242 -12.464 1.00 83.56 195 ALA A C 1
ATOM 1434 O O . ALA A 1 195 ? 9.630 1.509 -13.550 1.00 83.56 195 ALA A O 1
ATOM 1435 N N . ALA A 1 196 ? 8.808 -0.009 -12.112 1.00 81.50 196 ALA A N 1
ATOM 1436 C CA . ALA A 1 196 ? 9.011 -1.163 -12.983 1.00 81.50 196 ALA A CA 1
ATOM 1437 C C . ALA A 1 196 ? 8.201 -1.032 -14.281 1.00 81.50 196 ALA A C 1
ATOM 1439 O O . ALA A 1 196 ? 8.736 -1.253 -15.365 1.00 81.50 196 ALA A O 1
ATOM 1440 N N . TRP A 1 197 ? 6.940 -0.603 -14.185 1.00 78.88 197 TRP A N 1
ATOM 1441 C CA . TRP A 1 197 ? 6.100 -0.332 -15.350 1.00 78.88 197 TRP A CA 1
ATOM 1442 C C . TRP A 1 197 ? 6.689 0.765 -16.239 1.00 78.88 197 TRP A C 1
ATOM 1444 O O . TRP A 1 197 ? 6.834 0.564 -17.440 1.00 78.88 197 TRP A O 1
ATOM 1454 N N . LEU A 1 198 ? 7.080 1.906 -15.663 1.00 79.12 198 LEU A N 1
ATOM 1455 C CA . LEU A 1 198 ? 7.682 3.011 -16.414 1.00 79.12 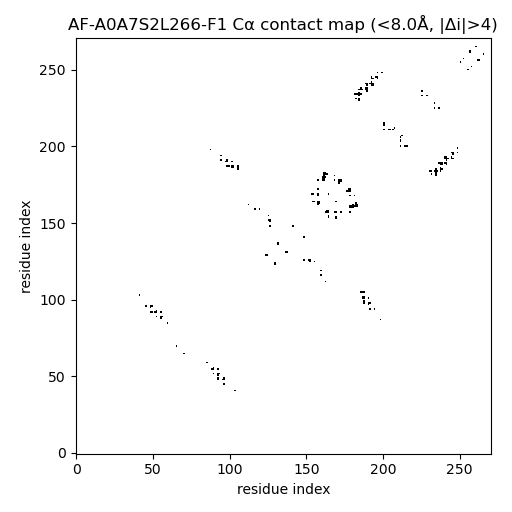198 LEU A CA 1
ATOM 1456 C C . LEU A 1 198 ? 9.011 2.618 -17.060 1.00 79.12 198 LEU A C 1
ATOM 1458 O O . LEU A 1 198 ? 9.301 3.089 -18.155 1.00 79.12 198 LEU A O 1
ATOM 1462 N N . ALA A 1 199 ? 9.791 1.733 -16.438 1.00 77.25 199 ALA A N 1
ATOM 1463 C CA . ALA A 1 199 ? 10.977 1.167 -17.066 1.00 77.25 199 ALA A CA 1
ATOM 1464 C C . ALA A 1 199 ? 10.597 0.320 -18.290 1.00 77.25 199 ALA A C 1
ATOM 1466 O O . ALA A 1 199 ? 11.093 0.586 -19.380 1.00 77.25 199 ALA A O 1
ATOM 1467 N N . ILE A 1 200 ? 9.672 -0.637 -18.143 1.00 73.38 200 ILE A N 1
ATOM 1468 C CA . ILE A 1 200 ? 9.206 -1.508 -19.240 1.00 73.38 200 ILE A CA 1
ATOM 1469 C C . ILE A 1 200 ? 8.653 -0.674 -20.403 1.00 73.38 200 ILE A C 1
ATOM 1471 O O . ILE A 1 200 ? 9.034 -0.872 -21.556 1.00 73.38 200 ILE A O 1
ATOM 1475 N N . VAL A 1 201 ? 7.795 0.299 -20.096 1.00 71.31 201 VAL A N 1
ATOM 1476 C CA . VAL A 1 201 ? 7.197 1.193 -21.091 1.00 71.31 201 VAL A CA 1
ATOM 1477 C C . VAL A 1 201 ? 8.247 2.112 -21.701 1.00 71.31 201 VAL A C 1
ATOM 1479 O O . VAL A 1 201 ? 8.264 2.268 -22.912 1.00 71.31 201 VAL A O 1
ATOM 1482 N N . GLY A 1 202 ? 9.155 2.684 -20.912 1.00 70.62 202 GLY A N 1
ATOM 1483 C CA . GLY A 1 202 ? 10.225 3.547 -21.412 1.00 70.62 202 GLY A CA 1
ATOM 1484 C C . GLY A 1 202 ? 11.184 2.823 -22.363 1.00 70.62 202 GLY A C 1
ATOM 1485 O O . GLY A 1 202 ? 11.613 3.409 -23.354 1.00 70.62 202 GLY A O 1
ATOM 1486 N N . PHE A 1 203 ? 11.469 1.540 -22.116 1.00 67.56 203 PHE A N 1
ATOM 1487 C CA . PHE A 1 203 ? 12.201 0.701 -23.069 1.00 67.56 203 PHE A CA 1
ATOM 1488 C C . PHE A 1 203 ? 11.379 0.418 -24.337 1.00 67.56 203 PHE A C 1
ATOM 1490 O O . PHE A 1 203 ? 11.936 0.454 -25.429 1.00 67.56 203 PHE A O 1
ATOM 1497 N N . GLY A 1 204 ? 10.063 0.204 -24.218 1.00 63.34 204 GLY A N 1
ATOM 1498 C CA . GLY A 1 204 ? 9.171 -0.025 -25.364 1.00 63.34 204 GLY A CA 1
ATOM 1499 C C . GLY A 1 204 ? 8.814 1.226 -26.184 1.00 63.34 204 GLY A C 1
ATOM 1500 O O . GLY A 1 204 ? 8.501 1.110 -27.363 1.00 63.34 204 GLY A O 1
ATOM 1501 N N . LEU A 1 205 ? 8.879 2.422 -25.588 1.00 60.06 205 LEU A N 1
ATOM 1502 C CA . LEU A 1 205 ? 8.560 3.712 -26.219 1.00 60.06 205 LEU A CA 1
ATOM 1503 C C . LEU A 1 205 ? 9.655 4.230 -27.157 1.00 60.06 205 LEU A C 1
ATOM 1505 O O . LEU A 1 205 ? 9.447 5.253 -27.811 1.00 60.06 205 LEU A O 1
ATOM 1509 N N . GLN A 1 206 ? 10.807 3.553 -27.239 1.00 65.12 206 GLN A N 1
ATOM 1510 C CA . GLN A 1 206 ? 11.816 3.874 -28.255 1.00 65.12 206 GLN A CA 1
ATOM 1511 C C . GLN A 1 206 ? 11.238 3.775 -29.672 1.00 65.12 206 GLN A C 1
ATOM 1513 O O . GLN A 1 206 ? 11.674 4.502 -30.562 1.00 65.12 206 GLN A O 1
ATOM 1518 N N . GLU A 1 207 ? 10.194 2.964 -29.851 1.00 63.75 207 GLU A N 1
ATOM 1519 C CA . GLU A 1 207 ? 9.334 3.017 -31.021 1.00 63.75 207 GLU A CA 1
ATOM 1520 C C . GLU A 1 207 ? 7.990 3.643 -30.639 1.00 63.75 207 GLU A C 1
ATOM 1522 O O . GLU A 1 207 ? 7.298 3.167 -29.735 1.00 63.75 207 GLU A O 1
ATOM 1527 N N . LEU A 1 208 ? 7.609 4.723 -31.333 1.00 65.00 208 LEU A N 1
ATOM 1528 C CA . LEU A 1 208 ? 6.338 5.442 -31.167 1.00 65.00 208 LEU A CA 1
ATOM 1529 C C . LEU A 1 208 ? 5.158 4.589 -31.681 1.00 65.00 208 LEU A C 1
ATOM 1531 O O . LEU A 1 208 ? 4.472 4.916 -32.646 1.00 65.00 208 LEU A O 1
ATOM 1535 N N . SER A 1 209 ? 4.953 3.436 -31.056 1.00 76.56 209 SER A N 1
ATOM 1536 C CA . SER A 1 209 ? 3.929 2.463 -31.401 1.00 76.56 209 SER A CA 1
ATOM 1537 C C . SER A 1 209 ? 2.603 2.794 -30.710 1.00 76.56 209 SER A C 1
ATOM 1539 O O . SER A 1 209 ? 2.566 3.377 -29.623 1.00 76.56 209 SER A O 1
ATOM 1541 N N . LEU A 1 210 ? 1.488 2.359 -31.307 1.00 77.19 210 LEU A N 1
ATOM 1542 C CA . LEU A 1 210 ? 0.153 2.426 -30.688 1.00 77.19 210 LEU A CA 1
ATOM 1543 C C . LEU A 1 210 ? 0.128 1.780 -29.291 1.00 77.19 210 LEU A C 1
ATOM 1545 O O . LEU A 1 210 ? -0.572 2.259 -28.400 1.00 77.19 210 LEU A O 1
ATOM 1549 N N . MET A 1 211 ? 0.933 0.733 -29.082 1.00 70.44 211 MET A N 1
ATOM 1550 C CA . MET A 1 211 ? 1.067 0.057 -27.791 1.00 70.44 211 MET A CA 1
ATOM 1551 C C . MET A 1 211 ? 1.700 0.970 -26.730 1.00 70.44 211 MET A C 1
ATOM 1553 O O . MET A 1 211 ? 1.264 0.988 -25.580 1.00 70.44 211 MET A O 1
ATOM 1557 N N . GLY A 1 212 ? 2.694 1.774 -27.117 1.00 73.31 212 GLY A N 1
ATOM 1558 C CA . GLY A 1 212 ? 3.302 2.779 -26.250 1.00 73.31 212 GLY A CA 1
ATOM 1559 C C . GLY A 1 212 ? 2.300 3.834 -25.771 1.00 73.31 212 GLY A C 1
ATOM 1560 O O . GLY A 1 212 ? 2.231 4.123 -24.575 1.00 73.31 212 GLY A O 1
ATOM 1561 N N . LEU A 1 213 ? 1.471 4.355 -26.685 1.00 77.44 213 LEU A N 1
ATOM 1562 C CA . LEU A 1 213 ? 0.414 5.316 -26.350 1.00 77.44 213 LEU A CA 1
ATOM 1563 C C . LEU A 1 213 ? -0.635 4.701 -25.413 1.00 77.44 213 LEU A C 1
ATOM 1565 O O . LEU A 1 213 ? -1.000 5.321 -24.414 1.00 77.44 213 LEU A O 1
ATOM 1569 N N . TRP A 1 214 ? -1.085 3.477 -25.704 1.00 77.88 214 TRP A N 1
ATOM 1570 C CA . TRP A 1 214 ? -2.041 2.760 -24.859 1.00 77.88 214 TRP A CA 1
ATOM 1571 C C . TRP A 1 214 ? -1.516 2.594 -23.428 1.00 77.88 214 TRP A C 1
ATOM 1573 O O . TRP A 1 214 ? -2.211 2.935 -22.473 1.00 77.88 214 TRP A O 1
ATOM 1583 N N . ASN A 1 215 ? -0.255 2.181 -23.274 1.00 75.25 215 ASN A N 1
ATOM 1584 C CA . ASN A 1 215 ? 0.387 2.040 -21.968 1.00 75.25 215 ASN A CA 1
ATOM 1585 C C . ASN A 1 215 ? 0.475 3.362 -21.190 1.00 75.25 215 ASN A C 1
ATOM 1587 O O . ASN A 1 215 ? 0.250 3.375 -19.977 1.00 75.25 215 ASN A O 1
ATOM 1591 N N . ALA A 1 216 ? 0.781 4.475 -21.866 1.00 77.19 216 ALA A N 1
ATOM 1592 C CA . ALA A 1 216 ? 0.805 5.795 -21.240 1.00 77.19 216 ALA A CA 1
ATOM 1593 C C . ALA A 1 216 ? -0.591 6.207 -20.737 1.00 77.19 216 ALA A C 1
ATOM 1595 O O . ALA A 1 216 ? -0.728 6.666 -19.602 1.00 77.19 216 ALA A O 1
ATOM 1596 N N . VAL A 1 217 ? -1.636 5.978 -21.541 1.00 83.75 217 VAL A N 1
ATOM 1597 C CA . VAL A 1 217 ? -3.032 6.233 -21.148 1.00 83.75 217 VAL A CA 1
ATOM 1598 C C . VAL A 1 217 ? -3.436 5.359 -19.960 1.00 83.75 217 VAL A C 1
ATOM 1600 O O . VAL A 1 217 ? -3.993 5.878 -18.992 1.00 83.75 217 VAL A O 1
ATOM 1603 N N . THR A 1 218 ? -3.114 4.060 -19.981 1.00 82.31 218 THR A N 1
ATOM 1604 C CA . THR A 1 218 ? -3.381 3.148 -18.856 1.00 82.31 218 THR A CA 1
ATOM 1605 C C . THR A 1 218 ? -2.697 3.624 -17.575 1.00 82.31 218 THR A C 1
ATOM 1607 O O . THR A 1 218 ? -3.322 3.624 -16.515 1.00 82.31 218 THR A O 1
ATOM 1610 N N . PHE A 1 219 ? -1.447 4.087 -17.657 1.00 81.62 219 PHE A N 1
ATOM 1611 C CA . PHE A 1 219 ? -0.726 4.608 -16.497 1.00 81.62 219 PHE A CA 1
ATOM 1612 C C . PHE A 1 219 ? -1.403 5.851 -15.908 1.00 81.62 219 PHE A C 1
ATOM 1614 O O . PHE A 1 219 ? -1.660 5.900 -14.706 1.00 81.62 219 PHE A O 1
ATOM 1621 N N . VAL A 1 220 ? -1.736 6.838 -16.748 1.00 83.75 220 VAL A N 1
ATOM 1622 C CA . VAL A 1 220 ? -2.426 8.061 -16.306 1.00 83.75 220 VAL A CA 1
ATOM 1623 C C . VAL A 1 220 ? -3.778 7.720 -15.684 1.00 83.75 220 VAL A C 1
ATOM 1625 O O . VAL A 1 220 ? -4.110 8.237 -14.620 1.00 83.75 220 VAL A O 1
ATOM 1628 N N . PHE A 1 221 ? -4.535 6.812 -16.299 1.00 87.00 221 PHE A N 1
ATOM 1629 C CA . PHE A 1 221 ? -5.817 6.353 -15.776 1.00 87.00 221 PHE A CA 1
ATOM 1630 C C . PHE A 1 221 ? -5.678 5.719 -14.385 1.00 87.00 221 PHE A C 1
ATOM 1632 O O . PHE A 1 221 ? -6.392 6.104 -13.459 1.00 87.00 221 PHE A O 1
ATOM 1639 N N . VAL A 1 222 ? -4.712 4.814 -14.203 1.00 85.00 222 VAL A N 1
ATOM 1640 C CA . VAL A 1 222 ? -4.444 4.187 -12.902 1.00 85.00 222 VAL A CA 1
ATOM 1641 C C . VAL A 1 222 ? -3.984 5.210 -11.865 1.00 85.00 222 VAL A C 1
ATOM 1643 O O . VAL A 1 222 ? -4.444 5.158 -10.727 1.00 85.00 222 VAL A O 1
ATOM 1646 N N . ALA A 1 223 ? -3.136 6.169 -12.240 1.00 83.50 223 ALA A N 1
ATOM 1647 C CA . ALA A 1 223 ? -2.710 7.239 -11.342 1.00 83.50 223 ALA A CA 1
ATOM 1648 C C . ALA A 1 223 ? -3.896 8.114 -10.896 1.00 83.50 223 ALA A C 1
ATOM 1650 O O . ALA A 1 223 ? -4.013 8.443 -9.717 1.00 83.50 223 ALA A O 1
ATOM 1651 N N . VAL A 1 224 ? -4.816 8.445 -11.809 1.00 87.31 224 VAL A N 1
ATOM 1652 C CA . VAL A 1 224 ? -6.040 9.196 -11.487 1.00 87.31 224 VAL A CA 1
ATOM 1653 C C . VAL A 1 224 ? -6.940 8.405 -10.540 1.00 87.31 224 VAL A C 1
ATOM 1655 O O . VAL A 1 224 ? -7.396 8.972 -9.544 1.00 87.31 224 VAL A O 1
ATOM 1658 N N . ILE A 1 225 ? -7.159 7.110 -10.801 1.00 89.31 225 ILE A N 1
ATOM 1659 C CA . ILE A 1 225 ? -7.914 6.231 -9.895 1.00 89.31 225 ILE A CA 1
ATOM 1660 C C . ILE A 1 225 ? -7.252 6.221 -8.521 1.00 89.31 225 ILE A C 1
ATOM 1662 O O . ILE A 1 225 ? -7.917 6.524 -7.534 1.00 89.31 225 ILE A O 1
ATOM 1666 N N . PHE A 1 226 ? -5.945 5.955 -8.460 1.00 86.31 226 PHE A N 1
ATOM 1667 C CA . PHE A 1 226 ? -5.192 5.895 -7.210 1.00 86.31 226 PHE A CA 1
ATOM 1668 C C . PHE A 1 226 ? -5.300 7.196 -6.411 1.00 86.31 226 PHE A C 1
ATOM 1670 O O . PHE A 1 226 ? -5.417 7.160 -5.193 1.00 86.31 226 PHE A O 1
ATOM 1677 N N . CYS A 1 227 ? -5.316 8.358 -7.065 1.00 87.62 227 CYS A N 1
ATOM 1678 C CA . CYS A 1 227 ? -5.508 9.639 -6.387 1.00 87.62 227 CYS A CA 1
ATOM 1679 C C . CYS A 1 227 ? -6.934 9.824 -5.838 1.00 87.62 227 CYS A C 1
ATOM 1681 O O . CYS A 1 227 ? -7.098 10.428 -4.774 1.00 87.62 227 CYS A O 1
ATOM 1683 N N . LYS A 1 228 ? -7.950 9.316 -6.546 1.00 91.88 228 LYS A N 1
ATOM 1684 C CA . LYS A 1 228 ? -9.377 9.520 -6.243 1.00 91.88 228 LYS A CA 1
ATOM 1685 C C . LYS A 1 228 ? -9.951 8.533 -5.234 1.00 91.88 228 LYS A C 1
ATOM 1687 O O . LYS A 1 228 ? -10.880 8.909 -4.523 1.00 91.88 228 LYS A O 1
ATOM 1692 N N . VAL A 1 229 ? -9.422 7.316 -5.165 1.00 89.19 229 VAL A N 1
ATOM 1693 C CA . VAL A 1 229 ? -9.948 6.296 -4.255 1.00 89.19 229 VAL A CA 1
ATOM 1694 C C . VAL A 1 229 ? -9.718 6.642 -2.773 1.00 89.19 229 VAL A C 1
ATOM 1696 O O . VAL A 1 229 ? -8.720 7.303 -2.431 1.00 89.19 229 VAL A O 1
ATOM 1699 N N . PRO A 1 230 ? -10.628 6.218 -1.875 1.00 88.50 230 PRO A N 1
ATOM 1700 C CA . PRO A 1 230 ? -10.459 6.368 -0.434 1.00 88.50 230 PRO A CA 1
ATOM 1701 C C . PRO A 1 230 ? -9.245 5.581 0.100 1.00 88.50 230 PRO A C 1
ATOM 1703 O O . PRO A 1 230 ? -8.599 4.813 -0.612 1.00 88.50 230 PRO A O 1
ATOM 1706 N N . ALA A 1 231 ? -8.858 5.836 1.352 1.00 80.00 231 ALA A N 1
ATOM 1707 C CA . ALA A 1 231 ? -7.597 5.338 1.912 1.00 80.00 231 ALA A CA 1
ATOM 1708 C C . ALA A 1 231 ? -7.512 3.801 2.021 1.00 80.00 231 ALA A C 1
ATOM 1710 O O . ALA A 1 231 ? -6.431 3.238 1.856 1.00 80.00 231 ALA A O 1
ATOM 1711 N N . ASP A 1 232 ? -8.631 3.132 2.275 1.00 77.19 232 ASP A N 1
ATOM 1712 C CA . ASP A 1 232 ? -8.756 1.674 2.325 1.00 77.19 232 ASP A CA 1
ATOM 1713 C C . ASP A 1 232 ? -8.614 1.044 0.934 1.00 77.19 232 ASP A C 1
ATOM 1715 O O . ASP A 1 232 ? -7.806 0.136 0.734 1.00 77.19 232 ASP A O 1
ATOM 1719 N N . GLU A 1 233 ? -9.301 1.594 -0.063 1.00 85.81 233 GLU A N 1
ATOM 1720 C CA . GLU A 1 233 ? -9.170 1.161 -1.456 1.00 85.81 233 GLU A CA 1
ATOM 1721 C C . GLU A 1 233 ? -7.762 1.429 -2.013 1.00 85.81 233 GLU A C 1
ATOM 1723 O O . GLU A 1 233 ? -7.239 0.643 -2.806 1.00 85.81 233 GLU A O 1
ATOM 1728 N N . LYS A 1 234 ? -7.089 2.492 -1.550 1.00 86.94 234 LYS A N 1
ATOM 1729 C CA . LYS A 1 234 ? -5.673 2.750 -1.859 1.00 86.94 234 LYS A CA 1
ATOM 1730 C C . LYS A 1 234 ? -4.756 1.647 -1.348 1.00 86.94 234 LYS A C 1
ATOM 1732 O O . LYS A 1 234 ? -3.820 1.301 -2.063 1.00 86.94 234 LYS A O 1
ATOM 1737 N N . ALA A 1 235 ? -4.998 1.089 -0.158 1.00 83.88 235 ALA A N 1
ATOM 1738 C CA . ALA A 1 235 ? -4.195 -0.019 0.374 1.00 83.88 235 ALA A CA 1
ATOM 1739 C C . ALA A 1 235 ? -4.313 -1.253 -0.525 1.00 83.88 235 ALA A C 1
ATOM 1741 O O . ALA A 1 235 ? -3.313 -1.889 -0.874 1.00 83.88 235 ALA A O 1
ATOM 1742 N N . PHE A 1 236 ? -5.540 -1.544 -0.959 1.00 84.94 236 PHE A N 1
ATOM 1743 C CA . PHE A 1 236 ? -5.813 -2.630 -1.887 1.00 84.94 236 PHE A CA 1
ATOM 1744 C C . PHE A 1 236 ? -5.129 -2.400 -3.240 1.00 84.94 236 PHE A C 1
ATOM 1746 O O . PHE A 1 236 ? -4.371 -3.254 -3.702 1.00 84.94 236 PHE A O 1
ATOM 1753 N N . LEU A 1 237 ? -5.320 -1.225 -3.851 1.00 86.81 237 LEU A N 1
ATOM 1754 C CA . LEU A 1 237 ? -4.690 -0.884 -5.127 1.00 86.81 237 LEU A CA 1
ATOM 1755 C C . LEU A 1 237 ? -3.162 -0.884 -5.031 1.00 86.81 237 LEU A C 1
ATOM 1757 O O . LEU A 1 237 ? -2.507 -1.431 -5.910 1.00 86.81 237 LEU A O 1
ATOM 1761 N N . ALA A 1 238 ? -2.577 -0.346 -3.962 1.00 85.38 238 ALA A N 1
ATOM 1762 C CA . ALA A 1 238 ? -1.130 -0.334 -3.750 1.00 85.38 238 ALA A CA 1
ATOM 1763 C C . ALA A 1 238 ? -0.514 -1.744 -3.774 1.00 85.38 238 ALA A C 1
ATOM 1765 O O . ALA A 1 238 ? 0.590 -1.929 -4.287 1.00 85.38 238 ALA A O 1
ATOM 1766 N N . ASN A 1 239 ? -1.243 -2.742 -3.270 1.00 83.81 239 ASN A N 1
ATOM 1767 C CA . ASN A 1 239 ? -0.825 -4.143 -3.278 1.00 83.81 239 ASN A CA 1
ATOM 1768 C C . ASN A 1 239 ? -1.173 -4.876 -4.585 1.00 83.81 239 ASN A C 1
ATOM 1770 O O . ASN A 1 239 ? -0.429 -5.759 -5.020 1.00 83.81 239 ASN A O 1
ATOM 1774 N N . ALA A 1 240 ? -2.291 -4.524 -5.224 1.00 84.75 240 ALA A N 1
ATOM 1775 C CA . ALA A 1 240 ? -2.755 -5.155 -6.456 1.00 84.75 240 ALA A CA 1
ATOM 1776 C C . ALA A 1 240 ? -1.990 -4.664 -7.694 1.00 84.75 240 ALA A C 1
ATOM 1778 O O . ALA A 1 240 ? -1.622 -5.470 -8.548 1.00 84.75 240 ALA A O 1
ATOM 1779 N N . LEU A 1 241 ? -1.709 -3.361 -7.783 1.00 82.44 241 LEU A N 1
ATOM 1780 C CA . LEU A 1 241 ? -1.094 -2.728 -8.950 1.00 82.44 241 LEU A CA 1
ATOM 1781 C C . LEU A 1 241 ? 0.251 -3.350 -9.338 1.00 82.44 241 LEU A C 1
ATOM 1783 O O . LEU A 1 241 ? 0.401 -3.695 -10.508 1.00 82.44 241 LEU A O 1
ATOM 1787 N N . PRO A 1 242 ? 1.208 -3.597 -8.421 1.00 79.94 242 PRO A N 1
ATOM 1788 C CA . PRO A 1 242 ? 2.456 -4.258 -8.787 1.00 79.94 242 PRO A CA 1
ATOM 1789 C C . PRO A 1 242 ? 2.217 -5.638 -9.398 1.00 79.94 242 PRO A C 1
ATOM 1791 O O . PRO A 1 242 ? 2.894 -6.001 -10.348 1.00 79.94 242 PRO A O 1
ATOM 1794 N N . ARG A 1 243 ? 1.222 -6.398 -8.928 1.00 80.50 243 ARG A N 1
ATOM 1795 C CA . ARG A 1 243 ? 0.902 -7.725 -9.482 1.00 80.50 243 ARG A CA 1
ATOM 1796 C C . ARG A 1 243 ? 0.282 -7.612 -10.874 1.00 80.50 243 ARG A C 1
ATOM 1798 O O . ARG A 1 243 ? 0.689 -8.333 -11.780 1.00 80.50 243 ARG A O 1
ATOM 1805 N N . ILE A 1 244 ? -0.649 -6.673 -11.048 1.00 79.81 244 ILE A N 1
ATOM 1806 C CA . ILE A 1 244 ? -1.311 -6.389 -12.330 1.00 79.81 244 ILE A CA 1
ATOM 1807 C C . ILE A 1 244 ? -0.312 -5.874 -13.367 1.00 79.81 244 ILE A C 1
ATOM 1809 O O . ILE A 1 244 ? -0.476 -6.144 -14.546 1.00 79.81 244 ILE A O 1
ATOM 1813 N N . PHE A 1 245 ? 0.724 -5.150 -12.951 1.00 73.88 245 PHE A N 1
ATOM 1814 C CA . PHE A 1 245 ? 1.688 -4.536 -13.859 1.00 73.88 245 PHE A CA 1
ATOM 1815 C C . PHE A 1 245 ? 2.913 -5.408 -14.134 1.00 73.88 245 PHE A C 1
ATOM 1817 O O . PHE A 1 245 ? 3.329 -5.543 -15.285 1.00 73.88 245 PHE A O 1
ATOM 1824 N N . ILE A 1 246 ? 3.482 -6.030 -13.101 1.00 72.38 246 ILE A N 1
ATOM 1825 C CA . ILE A 1 246 ? 4.702 -6.833 -13.222 1.00 72.38 246 ILE A CA 1
ATOM 1826 C C . ILE A 1 246 ? 4.418 -8.146 -13.945 1.00 72.38 246 ILE A C 1
ATOM 1828 O O . ILE A 1 246 ? 5.256 -8.575 -14.729 1.00 72.38 246 ILE A O 1
ATOM 1832 N N . VAL A 1 247 ? 3.262 -8.787 -13.731 1.00 76.38 247 VAL A N 1
ATOM 1833 C CA . VAL A 1 247 ? 2.985 -10.089 -14.361 1.00 76.38 247 VAL A CA 1
ATOM 1834 C C . VAL A 1 247 ? 2.837 -9.960 -15.884 1.00 76.38 247 VAL A C 1
ATOM 1836 O O . VAL A 1 247 ? 3.600 -10.615 -16.590 1.00 76.38 247 VAL A O 1
ATOM 1839 N N . PRO A 1 248 ? 1.964 -9.099 -16.441 1.00 70.56 248 PRO A N 1
ATOM 1840 C CA . PRO A 1 248 ? 1.856 -8.930 -17.890 1.00 70.56 248 PRO A CA 1
ATOM 1841 C C . PRO A 1 248 ? 3.108 -8.299 -18.491 1.00 70.56 248 PRO A C 1
ATOM 1843 O O . PRO A 1 248 ? 3.540 -8.719 -19.558 1.00 70.56 248 PRO A O 1
ATOM 1846 N N . GLY A 1 249 ? 3.723 -7.334 -17.797 1.00 70.19 249 GLY A N 1
ATOM 1847 C CA . GLY A 1 249 ? 4.988 -6.741 -18.223 1.00 70.19 249 GLY A CA 1
ATOM 1848 C C . GLY A 1 249 ? 6.101 -7.786 -18.316 1.00 70.19 249 GLY A C 1
ATOM 1849 O O . GLY A 1 249 ? 6.772 -7.883 -19.334 1.00 70.19 249 GLY A O 1
ATOM 1850 N N . GLY A 1 250 ? 6.241 -8.638 -17.300 1.00 69.12 250 GLY A N 1
ATOM 1851 C CA . GLY A 1 250 ? 7.176 -9.760 -17.286 1.00 69.12 250 GLY A CA 1
ATOM 1852 C C . GLY A 1 250 ? 6.874 -10.794 -18.369 1.00 69.12 250 GLY A C 1
ATOM 1853 O O . GLY A 1 250 ? 7.796 -11.262 -19.026 1.00 69.12 250 GLY A O 1
ATOM 1854 N N . LEU A 1 251 ? 5.599 -11.101 -18.627 1.00 74.88 251 LEU A N 1
ATOM 1855 C CA . LEU A 1 251 ? 5.202 -11.968 -19.740 1.00 74.88 251 LEU A CA 1
ATOM 1856 C C . LEU A 1 251 ? 5.566 -11.349 -21.097 1.00 74.88 251 LEU A C 1
ATOM 1858 O O . LEU A 1 251 ? 6.086 -12.052 -21.953 1.00 74.88 251 LEU A O 1
ATOM 1862 N N . LEU A 1 252 ? 5.374 -10.044 -21.292 1.00 69.44 252 LEU A N 1
ATOM 1863 C CA . LEU A 1 252 ? 5.814 -9.342 -22.505 1.00 69.44 252 LEU A CA 1
ATOM 1864 C C . LEU A 1 252 ? 7.342 -9.309 -22.638 1.00 69.44 252 LEU A C 1
ATOM 1866 O O . LEU A 1 252 ? 7.856 -9.344 -23.751 1.00 69.44 252 LEU A O 1
ATOM 1870 N N . LEU A 1 253 ? 8.084 -9.266 -21.529 1.00 67.81 253 LEU A N 1
ATOM 1871 C CA . LEU A 1 253 ? 9.542 -9.407 -21.554 1.00 67.81 253 LEU A CA 1
ATOM 1872 C C . LEU A 1 253 ? 9.978 -10.834 -21.918 1.00 67.81 253 LEU A C 1
ATOM 1874 O O . LEU A 1 253 ? 10.937 -11.009 -22.659 1.00 67.81 253 LEU A O 1
ATOM 1878 N N . LEU A 1 254 ? 9.279 -11.852 -21.411 1.00 70.00 254 LEU A N 1
ATOM 1879 C CA . LEU A 1 254 ? 9.619 -13.262 -21.631 1.00 70.00 254 LEU A CA 1
ATOM 1880 C C . LEU A 1 254 ? 9.181 -13.784 -23.007 1.00 70.00 254 LEU A C 1
ATOM 1882 O O . LEU A 1 254 ? 9.887 -14.592 -23.603 1.00 70.00 254 LEU A O 1
ATOM 1886 N N . PHE A 1 255 ? 8.021 -13.341 -23.495 1.00 71.94 255 PHE A N 1
ATOM 1887 C CA . PHE A 1 255 ? 7.386 -13.820 -24.730 1.00 71.94 255 PHE A CA 1
ATOM 1888 C C . PHE A 1 255 ? 7.366 -12.782 -25.852 1.00 71.94 255 PHE A C 1
ATOM 1890 O O . PHE A 1 255 ? 6.955 -13.091 -26.970 1.00 71.94 255 PHE A O 1
ATOM 1897 N N . GLY A 1 256 ? 7.784 -11.546 -25.573 1.00 66.38 256 GLY A N 1
ATOM 1898 C CA . GLY A 1 256 ? 7.961 -10.541 -26.611 1.00 66.38 256 GLY A CA 1
ATOM 1899 C C . GLY A 1 256 ? 9.056 -10.967 -27.594 1.00 66.38 256 GLY A C 1
ATOM 1900 O O . GLY A 1 256 ? 9.965 -11.713 -27.221 1.00 66.38 256 GLY A O 1
ATOM 1901 N N . PRO A 1 257 ? 9.008 -10.495 -28.846 1.00 61.34 257 PRO A N 1
ATOM 1902 C CA . PRO A 1 257 ? 10.033 -10.772 -29.845 1.00 61.34 257 PRO A CA 1
ATOM 1903 C C . PRO A 1 257 ? 11.312 -9.981 -29.511 1.00 61.34 257 PRO A C 1
ATOM 1905 O O . PRO A 1 257 ? 11.633 -8.983 -30.144 1.00 61.34 257 PRO A O 1
ATOM 1908 N N . TRP A 1 258 ? 12.029 -10.396 -28.462 1.00 57.88 258 TRP A N 1
ATOM 1909 C CA . TRP A 1 258 ? 13.275 -9.768 -27.999 1.00 57.88 258 TRP A CA 1
ATOM 1910 C C . TRP A 1 258 ? 14.493 -10.147 -28.852 1.00 57.88 258 TRP A C 1
ATOM 1912 O O . TRP A 1 258 ? 15.561 -9.555 -28.713 1.00 57.88 258 TRP A O 1
ATOM 1922 N N . GLY A 1 259 ? 14.338 -11.100 -29.770 1.00 50.38 259 GLY A N 1
ATOM 1923 C CA . GLY A 1 259 ? 15.241 -11.297 -30.897 1.00 50.38 259 GLY A CA 1
ATOM 1924 C C . GLY A 1 259 ? 14.498 -10.875 -32.153 1.00 50.38 259 GLY A C 1
ATOM 1925 O O . GLY A 1 259 ? 13.407 -11.380 -32.385 1.00 50.38 259 GLY A O 1
ATOM 1926 N N . GLY A 1 260 ? 15.061 -9.961 -32.943 1.00 52.50 260 GLY A N 1
ATOM 1927 C CA . GLY A 1 260 ? 14.451 -9.369 -34.141 1.00 52.50 260 GLY A CA 1
ATOM 1928 C C . GLY A 1 260 ? 14.121 -10.327 -35.296 1.00 52.50 260 GLY A C 1
ATOM 1929 O O . GLY A 1 260 ? 14.061 -9.889 -36.440 1.00 52.50 260 GLY A O 1
ATOM 1930 N N . GLU A 1 261 ? 13.907 -11.615 -35.034 1.00 53.25 261 GLU A N 1
ATOM 1931 C CA . GLU A 1 261 ? 13.257 -12.506 -35.981 1.00 53.25 261 GLU A CA 1
ATOM 1932 C C . GLU A 1 261 ? 11.742 -12.500 -35.714 1.00 53.25 261 GLU A C 1
ATOM 1934 O O . GLU A 1 261 ? 11.297 -12.871 -34.624 1.00 53.25 261 GLU A O 1
ATOM 1939 N N . PRO A 1 262 ? 10.920 -12.063 -36.683 1.00 61.44 262 PRO A N 1
ATOM 1940 C CA . PRO A 1 262 ? 9.474 -12.088 -36.527 1.00 61.44 262 PRO A CA 1
ATOM 1941 C C . PRO A 1 262 ? 9.023 -13.542 -36.299 1.00 61.44 262 PRO A C 1
ATOM 1943 O O . PRO A 1 262 ? 9.599 -14.462 -36.874 1.00 61.44 262 PRO A O 1
ATOM 1946 N N . LEU A 1 263 ? 7.977 -13.760 -35.491 1.00 53.38 263 LEU A N 1
ATOM 1947 C CA . LEU A 1 263 ? 7.425 -15.085 -35.139 1.00 53.38 263 LEU A CA 1
ATOM 1948 C C . LEU A 1 263 ? 7.345 -16.104 -36.313 1.00 53.38 263 LEU A C 1
ATOM 1950 O O . LEU A 1 263 ? 7.633 -17.281 -36.091 1.00 53.38 263 LEU A O 1
ATOM 1954 N N . PRO A 1 264 ? 7.035 -15.696 -37.566 1.00 63.66 264 PRO A N 1
ATOM 1955 C CA . PRO A 1 264 ? 7.104 -16.573 -38.738 1.00 63.66 264 PRO A CA 1
ATOM 1956 C C . PRO A 1 264 ? 8.481 -17.204 -39.005 1.00 63.66 264 PRO A C 1
ATOM 1958 O O . PRO A 1 264 ? 8.541 -18.350 -39.434 1.00 63.66 264 PRO A O 1
ATOM 1961 N N . ALA A 1 265 ? 9.585 -16.498 -38.746 1.00 64.00 265 ALA A N 1
ATOM 1962 C CA . ALA A 1 265 ? 10.948 -16.989 -38.968 1.00 64.00 265 ALA A CA 1
ATOM 1963 C C . ALA A 1 265 ? 11.373 -18.043 -37.928 1.00 64.00 265 ALA A C 1
ATOM 1965 O O . ALA A 1 265 ? 12.050 -19.013 -38.270 1.00 64.00 265 ALA A O 1
ATOM 1966 N N . LEU A 1 266 ? 10.899 -17.915 -36.684 1.00 58.19 266 LEU A N 1
ATOM 1967 C CA . LEU A 1 266 ? 11.064 -18.935 -35.641 1.00 58.19 266 LEU A CA 1
ATOM 1968 C C . LEU A 1 266 ? 10.275 -20.212 -35.965 1.00 58.19 266 LEU A C 1
ATOM 1970 O O . LEU A 1 266 ? 10.808 -21.312 -35.838 1.00 58.19 266 LEU A O 1
ATOM 1974 N N . LEU A 1 267 ? 9.031 -20.070 -36.437 1.00 66.75 267 LEU A N 1
ATOM 1975 C CA . LEU A 1 267 ? 8.202 -21.204 -36.863 1.00 66.75 267 LEU A CA 1
ATOM 1976 C C . LEU A 1 267 ? 8.771 -21.906 -38.106 1.00 66.75 267 LEU A C 1
ATOM 1978 O O . LEU A 1 267 ? 8.730 -23.130 -38.181 1.00 66.75 267 LEU A O 1
ATOM 1982 N N . ALA A 1 268 ? 9.363 -21.151 -39.035 1.00 74.88 268 ALA A N 1
ATOM 1983 C CA . ALA A 1 268 ? 10.012 -21.693 -40.228 1.00 74.88 268 ALA A CA 1
ATOM 1984 C C . ALA A 1 268 ? 11.310 -22.470 -39.941 1.00 74.88 268 ALA A C 1
ATOM 1986 O O . ALA A 1 268 ? 11.728 -23.255 -40.781 1.00 74.88 268 ALA A O 1
ATOM 1987 N N . ARG A 1 269 ? 11.958 -22.267 -38.785 1.00 72.44 269 ARG A N 1
ATOM 1988 C CA . ARG A 1 269 ? 13.115 -23.077 -38.346 1.00 72.44 269 ARG A CA 1
ATOM 1989 C C . ARG A 1 269 ? 12.726 -24.322 -37.549 1.00 72.44 269 ARG A C 1
ATOM 1991 O O . ARG A 1 269 ? 13.561 -25.202 -37.367 1.00 72.44 269 ARG A O 1
ATOM 1998 N N . ALA A 1 270 ? 11.508 -24.357 -37.017 1.00 71.56 270 ALA A N 1
ATOM 1999 C CA . ALA A 1 270 ? 11.000 -25.481 -36.239 1.00 71.56 270 ALA A CA 1
ATOM 2000 C C . ALA A 1 270 ? 10.331 -26.565 -37.108 1.00 71.56 270 ALA A C 1
ATOM 2002 O O . ALA A 1 270 ? 10.111 -27.670 -36.613 1.00 71.56 270 ALA A O 1
ATOM 2003 N N . CYS A 1 271 ? 10.008 -26.243 -38.366 1.00 70.75 271 CYS A N 1
ATOM 2004 C CA . CYS A 1 271 ? 9.495 -27.165 -39.385 1.00 70.75 271 CYS A CA 1
ATOM 2005 C C . CYS A 1 271 ? 10.615 -27.570 -40.348 1.00 70.75 271 CYS A C 1
ATOM 2007 O O . CYS A 1 271 ? 10.605 -28.743 -40.780 1.00 70.75 271 CYS A O 1
#

Foldseek 3Di:
DVVVVVVVVVVVVVVVCCVVPVDPVPCVPVLPDPPPPLVPVLVVVLVVLVVQLVVLVVVLVVLVPCPDPCNVPPPVPDDRDPNLPRVVSNLVSVLVNVLSVLQSVLVVVVSVLVVVLVVCVVQPDQLVPHDDPDVVVSVVVCVVCPPVSVVVRLQVVLCSQQVHRDPVSSVCVVVVHRNHPLLRQRQNQLSVLLSLLCSLLVVVPVPVDPVSVVSVVVSVVLVVCLVPDDSSVVSVCSVVSSVVRVPVSVVCVVVPCPDPDPPVNVVVVVD